Protein AF-A0A8J2H1D1-F1 (afdb_monomer)

Structure (mmCIF, N/CA/C/O backbone):
data_AF-A0A8J2H1D1-F1
#
_entry.id   AF-A0A8J2H1D1-F1
#
loop_
_atom_site.group_PDB
_atom_site.id
_atom_site.type_symbol
_atom_site.label_atom_id
_atom_site.label_alt_id
_atom_site.label_comp_id
_atom_site.label_asym_id
_atom_site.label_entity_id
_atom_site.label_seq_id
_atom_site.pdbx_PDB_ins_code
_atom_site.Cartn_x
_atom_site.Cartn_y
_atom_site.Cartn_z
_atom_site.occupancy
_atom_site.B_iso_or_equiv
_atom_site.auth_seq_id
_atom_site.auth_comp_id
_atom_site.auth_asym_id
_atom_site.auth_atom_id
_atom_site.pdbx_PDB_model_num
ATOM 1 N N . MET A 1 1 ? 5.789 19.147 -32.949 1.00 57.41 1 MET A N 1
ATOM 2 C CA . MET A 1 1 ? 6.316 18.009 -33.745 1.00 57.41 1 MET A CA 1
ATOM 3 C C . MET A 1 1 ? 7.754 17.736 -33.323 1.00 57.41 1 MET A C 1
ATOM 5 O O . MET A 1 1 ? 8.365 18.636 -32.764 1.00 57.41 1 MET A O 1
ATOM 9 N N . MET A 1 2 ? 8.293 16.539 -33.570 1.00 77.25 2 MET A N 1
ATOM 10 C CA . MET A 1 2 ? 9.703 16.204 -33.310 1.00 77.25 2 MET A CA 1
ATOM 11 C C . MET A 1 2 ? 10.383 15.835 -34.629 1.00 77.25 2 MET A C 1
ATOM 13 O O . MET A 1 2 ? 9.842 15.011 -35.365 1.00 77.25 2 MET A O 1
ATOM 17 N N . SER A 1 3 ? 11.555 16.402 -34.923 1.00 82.62 3 SER A N 1
ATOM 18 C CA . SER A 1 3 ? 12.348 15.991 -36.086 1.00 82.62 3 SER A CA 1
ATOM 19 C C . SER A 1 3 ? 13.159 14.724 -35.776 1.00 82.62 3 SER A C 1
ATOM 21 O O . SER A 1 3 ? 13.696 14.539 -34.676 1.00 82.62 3 SER A O 1
ATOM 23 N N . VAL A 1 4 ? 13.201 13.806 -36.747 1.00 89.44 4 VAL A N 1
ATOM 24 C CA . VAL A 1 4 ? 13.842 12.490 -36.615 1.00 89.44 4 VAL A CA 1
ATOM 25 C C . VAL A 1 4 ? 14.531 12.124 -37.928 1.00 89.44 4 VAL A C 1
ATOM 27 O O . VAL A 1 4 ? 13.884 11.707 -38.888 1.00 89.44 4 VAL A O 1
ATOM 30 N N . SER A 1 5 ? 15.853 12.250 -37.956 1.00 90.81 5 SER A N 1
ATOM 31 C CA . SER A 1 5 ? 16.686 11.810 -39.077 1.00 90.81 5 SER A CA 1
ATOM 32 C C . SER A 1 5 ? 16.963 10.303 -38.987 1.00 90.81 5 SER A C 1
ATOM 34 O O . SER A 1 5 ? 16.660 9.650 -37.989 1.00 90.81 5 SER A O 1
ATOM 36 N N . THR A 1 6 ? 17.584 9.723 -40.014 1.00 89.94 6 THR A N 1
ATOM 37 C CA . THR A 1 6 ? 18.029 8.314 -40.003 1.00 89.94 6 THR A CA 1
ATOM 38 C C . THR A 1 6 ? 19.267 8.072 -39.126 1.00 89.94 6 THR A C 1
ATOM 40 O O . THR A 1 6 ? 19.623 6.915 -38.880 1.00 89.94 6 THR A O 1
ATOM 43 N N . THR A 1 7 ? 19.913 9.145 -38.655 1.00 92.25 7 THR A N 1
ATOM 44 C CA . THR A 1 7 ? 21.161 9.149 -37.870 1.00 92.25 7 THR A CA 1
ATOM 45 C C . THR A 1 7 ? 21.057 9.855 -36.510 1.00 92.25 7 THR A C 1
ATOM 47 O O . THR A 1 7 ? 21.762 9.467 -35.587 1.00 92.25 7 THR A O 1
ATOM 50 N N . ALA A 1 8 ? 20.160 10.836 -36.346 1.00 92.31 8 ALA A N 1
ATOM 51 C CA . ALA A 1 8 ? 19.986 11.609 -35.111 1.00 92.31 8 ALA A CA 1
ATOM 52 C C . ALA A 1 8 ? 18.503 11.860 -34.776 1.00 92.31 8 ALA A C 1
ATOM 54 O O . ALA A 1 8 ? 17.650 11.899 -35.664 1.00 92.31 8 ALA A O 1
ATOM 55 N N . CYS A 1 9 ? 18.182 12.055 -33.492 1.00 93.56 9 CYS A N 1
ATOM 56 C CA . CYS A 1 9 ? 16.811 12.276 -33.019 1.00 93.56 9 CYS A CA 1
ATOM 57 C C . CYS A 1 9 ? 16.763 13.267 -31.845 1.00 93.56 9 CYS A C 1
ATOM 59 O O . CYS A 1 9 ? 17.555 13.165 -30.915 1.00 93.56 9 CYS A O 1
ATOM 61 N N . GLN A 1 10 ? 15.784 14.176 -31.829 1.00 95.19 10 GLN A N 1
ATOM 62 C CA . GLN A 1 10 ? 15.608 15.153 -30.743 1.00 95.19 10 GLN A CA 1
ATOM 63 C C . GLN A 1 10 ? 14.874 14.604 -29.497 1.00 95.19 10 GLN A C 1
ATOM 65 O O . GLN A 1 10 ? 14.424 15.377 -28.658 1.00 95.19 10 GLN A O 1
ATOM 70 N N . CYS A 1 11 ? 14.695 13.284 -29.353 1.00 94.75 11 CYS A N 1
ATOM 71 C CA . CYS A 1 11 ? 14.012 12.733 -28.178 1.00 94.75 11 CYS A CA 1
ATOM 72 C C . CYS A 1 11 ? 14.919 12.682 -26.939 1.00 94.75 11 CYS A C 1
ATOM 74 O O . CYS A 1 11 ? 16.113 12.402 -27.046 1.00 94.75 11 CYS A O 1
ATOM 76 N N . ALA A 1 12 ? 14.322 12.838 -25.752 1.00 94.38 12 ALA A N 1
ATOM 77 C CA . ALA A 1 12 ? 15.038 12.821 -24.474 1.00 94.38 12 ALA A CA 1
ATOM 78 C C . ALA A 1 12 ? 15.943 11.584 -24.294 1.00 94.38 12 ALA A C 1
ATOM 80 O O . ALA A 1 12 ? 17.071 11.714 -23.840 1.00 94.38 12 ALA A O 1
ATOM 81 N N . PHE A 1 13 ? 15.508 10.393 -24.729 1.00 94.00 13 PHE A N 1
ATOM 82 C CA . PHE A 1 13 ? 16.333 9.174 -24.686 1.00 94.00 13 PHE A CA 1
ATOM 83 C C . PHE A 1 13 ? 17.641 9.312 -25.486 1.00 94.00 13 PHE A C 1
ATOM 85 O O . PHE A 1 13 ? 18.708 8.952 -24.993 1.00 94.00 13 PHE A O 1
ATOM 92 N N . TYR A 1 14 ? 17.567 9.853 -26.708 1.00 92.81 14 TYR A N 1
ATOM 93 C CA . TYR A 1 14 ? 18.746 10.082 -27.545 1.00 92.81 14 TYR A CA 1
ATOM 94 C C . TYR A 1 14 ? 19.621 11.191 -26.948 1.00 92.81 14 TYR A C 1
ATOM 96 O O . TYR A 1 14 ? 20.831 11.034 -26.881 1.00 92.81 14 TYR A O 1
ATOM 104 N N . GLN A 1 15 ? 19.028 12.268 -26.429 1.00 92.31 15 GLN A N 1
ATOM 105 C CA . GLN A 1 15 ? 19.771 13.354 -25.777 1.00 92.31 15 GLN A CA 1
ATOM 106 C C . GLN A 1 15 ? 20.482 12.913 -24.482 1.00 92.31 15 GLN A C 1
ATOM 108 O O . GLN A 1 15 ? 21.597 13.350 -24.222 1.00 92.31 15 GLN A O 1
ATOM 113 N N . SER A 1 16 ? 19.869 12.044 -23.668 1.00 93.75 16 SER A N 1
ATOM 114 C CA . SER A 1 16 ? 20.439 11.593 -22.387 1.00 93.75 16 SER A CA 1
ATOM 115 C C . SER A 1 16 ? 21.477 10.473 -22.514 1.00 93.75 16 SER A C 1
ATOM 117 O O . SER A 1 16 ? 22.348 10.364 -21.652 1.00 93.75 16 SER A O 1
ATOM 119 N N . LEU A 1 17 ? 21.378 9.612 -23.535 1.00 90.19 17 LEU A N 1
ATOM 120 C CA . LEU A 1 17 ? 22.233 8.420 -23.673 1.00 90.19 17 LEU A CA 1
ATOM 121 C C . LEU A 1 17 ? 23.105 8.418 -24.937 1.00 90.19 17 LEU A C 1
ATOM 123 O O . LEU A 1 17 ? 24.044 7.624 -25.022 1.00 90.19 17 LEU A O 1
ATOM 127 N N . SER A 1 18 ? 22.795 9.265 -25.921 1.00 91.19 18 SER A N 1
ATOM 128 C CA . SER A 1 18 ? 23.364 9.246 -27.279 1.00 91.19 18 SER A CA 1
ATOM 129 C C . SER A 1 18 ? 23.234 7.884 -27.978 1.00 91.19 18 SER A C 1
ATOM 131 O O . SER A 1 18 ? 24.064 7.524 -28.805 1.00 91.19 18 SER A O 1
ATOM 133 N N . LEU A 1 19 ? 22.198 7.107 -27.635 1.00 91.25 19 LEU A N 1
ATOM 134 C CA . LEU A 1 19 ? 21.935 5.775 -28.187 1.00 91.25 19 LEU A CA 1
ATOM 135 C C . LEU A 1 19 ? 20.770 5.790 -29.195 1.00 91.25 19 LEU A C 1
ATOM 137 O O . LEU A 1 19 ? 19.799 6.530 -28.992 1.00 91.25 19 LEU A O 1
ATOM 141 N N . PRO A 1 20 ? 20.801 4.929 -30.234 1.00 92.56 20 PRO A N 1
ATOM 142 C CA . PRO A 1 20 ? 19.692 4.737 -31.165 1.00 92.56 20 PRO A CA 1
ATOM 143 C C . PRO A 1 20 ? 18.364 4.466 -30.448 1.00 92.56 20 PRO A C 1
ATOM 145 O O . PRO A 1 20 ? 18.215 3.503 -29.697 1.00 92.56 20 PRO A O 1
ATOM 148 N N . CYS A 1 21 ? 17.386 5.341 -30.671 1.00 93.25 21 CYS A N 1
ATOM 149 C CA . CYS A 1 21 ? 16.087 5.294 -30.009 1.00 93.25 21 CYS A CA 1
ATOM 150 C C . CYS A 1 21 ? 15.015 4.633 -30.895 1.00 93.25 21 CYS A C 1
ATOM 152 O O . CYS A 1 21 ? 15.193 4.477 -32.105 1.00 93.25 21 CYS A O 1
ATOM 154 N N . ARG A 1 22 ? 13.841 4.320 -30.321 1.00 95.00 22 ARG A N 1
ATOM 155 C CA . ARG A 1 22 ? 12.690 3.759 -31.063 1.00 95.00 22 ARG A CA 1
ATOM 156 C C . ARG A 1 22 ? 12.323 4.578 -32.310 1.00 95.00 22 ARG A C 1
ATOM 158 O O . ARG A 1 22 ? 12.005 3.992 -33.341 1.00 95.00 22 ARG A O 1
ATOM 165 N N . HIS A 1 23 ? 12.393 5.909 -32.235 1.00 95.19 23 HIS A N 1
ATOM 166 C CA . HIS A 1 23 ? 12.106 6.792 -33.372 1.00 95.19 23 HIS A CA 1
ATOM 167 C C . HIS A 1 23 ? 13.153 6.657 -34.486 1.00 95.19 23 HIS A C 1
ATOM 169 O O . HIS A 1 23 ? 12.790 6.639 -35.659 1.00 95.19 23 HIS A O 1
ATOM 175 N N . LEU A 1 24 ? 14.432 6.498 -34.125 1.00 94.19 24 LEU A N 1
ATOM 176 C CA . LEU A 1 24 ? 15.512 6.279 -35.084 1.00 94.19 24 LEU A CA 1
ATOM 177 C C . LEU A 1 24 ? 15.310 4.955 -35.830 1.00 94.19 24 LEU A C 1
ATOM 179 O O . LEU A 1 24 ? 15.338 4.932 -37.056 1.00 94.19 24 LEU A O 1
ATOM 183 N N . PHE A 1 25 ? 15.022 3.867 -35.108 1.00 94.12 25 PHE A N 1
ATOM 184 C CA . PHE A 1 25 ? 14.729 2.569 -35.724 1.00 94.12 25 PHE A CA 1
ATOM 185 C C . PHE A 1 25 ? 13.475 2.606 -36.611 1.00 94.12 25 PHE A C 1
ATOM 187 O O . PHE A 1 25 ? 13.481 2.007 -37.684 1.00 94.12 25 PHE A O 1
ATOM 194 N N . ALA A 1 26 ? 12.425 3.334 -36.214 1.00 94.38 26 ALA A N 1
ATOM 195 C CA . ALA A 1 26 ? 11.230 3.524 -37.038 1.00 94.38 26 ALA A CA 1
ATOM 196 C C . ALA A 1 26 ? 11.540 4.294 -38.337 1.00 94.38 26 ALA A C 1
ATOM 198 O O . ALA A 1 26 ? 11.173 3.837 -39.416 1.00 94.38 26 ALA A O 1
ATOM 199 N N . SER A 1 27 ? 12.284 5.403 -38.248 1.00 94.00 27 SER A N 1
ATOM 200 C CA . SER A 1 27 ? 12.748 6.168 -39.414 1.00 94.00 27 SER A CA 1
ATOM 201 C C . SER A 1 27 ? 13.582 5.287 -40.355 1.00 94.00 27 SER A C 1
ATOM 203 O O . SER A 1 27 ? 13.246 5.128 -41.527 1.00 94.00 27 SER A O 1
ATOM 205 N N . ARG A 1 28 ? 14.603 4.597 -39.829 1.00 94.75 28 ARG A N 1
ATOM 206 C CA . ARG A 1 28 ? 15.461 3.688 -40.611 1.00 94.75 28 ARG A CA 1
ATOM 207 C C . ARG A 1 28 ? 14.681 2.544 -41.266 1.00 94.75 28 ARG A C 1
ATOM 209 O O . ARG A 1 28 ? 14.954 2.237 -42.422 1.00 94.75 28 ARG A O 1
ATOM 216 N N . LYS A 1 29 ? 13.680 1.968 -40.584 1.00 95.31 29 LYS A N 1
ATOM 217 C CA . LYS A 1 29 ? 12.788 0.943 -41.154 1.00 95.31 29 LYS A CA 1
ATOM 218 C C . LYS A 1 29 ? 11.981 1.482 -42.340 1.00 95.31 29 LYS A C 1
ATOM 220 O O . LYS A 1 29 ? 11.887 0.795 -43.353 1.00 95.31 29 LYS A O 1
ATOM 225 N N . ASN A 1 30 ? 11.447 2.702 -42.244 1.00 95.44 30 ASN A N 1
ATOM 226 C CA . ASN A 1 30 ? 10.694 3.331 -43.335 1.00 95.44 30 ASN A CA 1
ATOM 227 C C . ASN A 1 30 ? 11.582 3.573 -44.569 1.00 95.44 30 ASN A C 1
ATOM 229 O O . ASN A 1 30 ? 11.173 3.270 -45.686 1.00 95.44 30 ASN A O 1
ATOM 233 N N . PHE A 1 31 ? 12.826 4.018 -44.364 1.00 94.06 31 PHE A N 1
ATOM 234 C CA . PHE A 1 31 ? 13.828 4.183 -45.428 1.00 94.06 31 PHE A CA 1
ATOM 235 C C . PHE A 1 31 ? 14.531 2.873 -45.851 1.00 94.06 31 PHE A C 1
ATOM 237 O O . PHE A 1 31 ? 15.502 2.922 -46.601 1.00 94.06 31 PHE A O 1
ATOM 244 N N . ARG A 1 32 ? 14.067 1.701 -45.382 1.00 95.50 32 ARG A N 1
ATOM 245 C CA . ARG A 1 32 ? 14.646 0.364 -45.655 1.00 95.50 32 ARG A CA 1
ATOM 246 C C . ARG A 1 32 ? 16.153 0.239 -45.353 1.00 95.50 32 ARG A C 1
ATOM 248 O O . ARG A 1 32 ? 16.839 -0.598 -45.932 1.00 95.50 32 ARG A O 1
ATOM 255 N N . LEU A 1 33 ? 16.672 1.047 -44.428 1.00 93.88 33 LEU A N 1
ATOM 256 C CA . LEU A 1 33 ? 18.076 1.022 -44.018 1.00 93.88 33 LEU A CA 1
ATOM 257 C C . LEU A 1 33 ? 18.329 -0.059 -42.960 1.00 93.88 33 LEU A C 1
ATOM 259 O O . LEU A 1 33 ? 17.474 -0.327 -42.113 1.00 93.88 33 LEU A O 1
ATOM 263 N N . ASN A 1 34 ? 19.553 -0.599 -42.939 1.00 92.62 34 ASN A N 1
ATOM 264 C CA . ASN A 1 34 ? 20.016 -1.511 -41.888 1.00 92.62 34 ASN A CA 1
ATOM 265 C C . ASN A 1 34 ? 19.730 -0.932 -40.493 1.00 92.62 34 ASN A C 1
ATOM 267 O O . ASN A 1 34 ? 20.121 0.200 -40.189 1.00 92.62 34 ASN A O 1
ATOM 271 N N . LEU A 1 35 ? 19.049 -1.704 -39.640 1.00 89.44 35 LEU A N 1
ATOM 272 C CA . LEU A 1 35 ? 18.659 -1.257 -38.296 1.00 89.44 35 LEU A CA 1
ATOM 273 C C . LEU A 1 35 ? 19.881 -0.959 -37.417 1.00 89.44 35 LEU A C 1
ATOM 275 O O . LEU A 1 35 ? 19.852 -0.011 -36.637 1.00 89.44 35 LEU A O 1
ATOM 279 N N . PHE A 1 36 ? 20.958 -1.728 -37.587 1.00 87.00 36 PHE A N 1
ATOM 280 C CA . PHE A 1 36 ? 22.236 -1.532 -36.909 1.00 87.00 36 PHE A CA 1
ATOM 281 C C . PHE A 1 36 ? 23.254 -0.827 -37.821 1.00 87.00 36 PHE A C 1
ATOM 283 O O . PHE A 1 36 ? 23.409 -1.187 -38.986 1.00 87.00 36 PHE A O 1
ATOM 290 N N . LEU A 1 37 ? 23.978 0.144 -37.262 1.00 87.50 37 LEU A N 1
ATOM 291 C CA . LEU A 1 37 ? 25.227 0.701 -37.790 1.00 87.50 37 LEU A CA 1
ATOM 292 C C . LEU A 1 37 ? 26.171 0.918 -36.605 1.00 87.50 37 LEU A C 1
ATOM 294 O O . LEU A 1 37 ? 25.756 1.508 -35.606 1.00 87.50 37 LEU A O 1
ATOM 298 N N . LYS A 1 38 ? 27.438 0.495 -36.723 1.00 87.06 38 LYS A N 1
ATOM 299 C CA . LYS A 1 38 ? 28.450 0.676 -35.662 1.00 87.06 38 LYS A CA 1
ATOM 300 C C . LYS A 1 38 ? 28.666 2.162 -35.338 1.00 87.06 38 LYS A C 1
ATOM 302 O O . LYS A 1 38 ? 28.780 2.519 -34.173 1.00 87.06 38 LYS A O 1
ATOM 307 N N . GLU A 1 39 ? 28.634 3.014 -36.361 1.00 87.19 39 GLU A N 1
ATOM 308 C CA . GLU A 1 39 ? 28.806 4.475 -36.290 1.00 87.19 39 GLU A CA 1
ATOM 309 C C . GLU A 1 39 ? 27.738 5.197 -35.453 1.00 87.19 39 GLU A C 1
ATOM 311 O O . GLU A 1 39 ? 28.011 6.249 -34.882 1.00 87.19 39 GLU A O 1
ATOM 316 N N . LEU A 1 40 ? 26.531 4.630 -35.335 1.00 87.38 40 LEU A N 1
ATOM 317 C CA . LEU A 1 40 ? 25.453 5.199 -34.515 1.00 87.38 40 LEU A CA 1
ATOM 318 C C . LEU A 1 40 ? 25.598 4.869 -33.020 1.00 87.38 40 LEU A C 1
ATOM 320 O O . LEU A 1 40 ? 24.746 5.259 -32.223 1.00 87.38 40 LEU A O 1
ATOM 324 N N . CYS A 1 41 ? 26.640 4.130 -32.631 1.00 89.44 41 CYS A N 1
ATOM 325 C CA . CYS A 1 41 ? 26.940 3.789 -31.247 1.00 89.44 41 CYS A CA 1
ATOM 326 C C . CYS A 1 41 ? 28.185 4.571 -30.782 1.00 89.44 41 CYS A C 1
ATOM 328 O O . CYS A 1 41 ? 29.294 4.257 -31.220 1.00 89.44 41 CYS A O 1
ATOM 330 N N . PRO A 1 42 ? 28.044 5.582 -29.901 1.00 89.94 42 PRO A N 1
ATOM 331 C CA . PRO A 1 42 ? 29.178 6.362 -29.411 1.00 89.94 42 PRO A CA 1
ATOM 332 C C . PRO A 1 42 ? 30.253 5.486 -28.768 1.00 89.94 42 PRO A C 1
ATOM 334 O O . PRO A 1 42 ? 29.934 4.572 -28.008 1.00 89.94 42 PRO A O 1
ATOM 337 N N . THR A 1 43 ? 31.528 5.834 -28.970 1.00 90.88 43 THR A N 1
ATOM 338 C CA . THR A 1 43 ? 32.694 5.063 -28.497 1.00 90.88 43 THR A CA 1
ATOM 339 C C . THR A 1 43 ? 32.620 4.687 -27.014 1.00 90.88 43 THR A C 1
ATOM 341 O O . THR A 1 43 ? 33.030 3.597 -26.640 1.00 90.88 43 THR A O 1
ATOM 344 N N . ARG A 1 44 ? 32.021 5.541 -26.170 1.00 91.56 44 ARG A N 1
ATOM 345 C CA . ARG A 1 44 ? 31.759 5.287 -24.739 1.00 91.56 44 ARG A CA 1
ATOM 346 C C . ARG A 1 44 ? 31.035 3.959 -24.455 1.00 91.56 44 ARG A C 1
ATOM 348 O O . ARG A 1 44 ? 31.220 3.387 -23.387 1.00 91.56 44 ARG A O 1
ATOM 355 N N . TRP A 1 45 ? 30.197 3.496 -25.379 1.00 89.69 45 TRP A N 1
ATOM 356 C CA . TRP A 1 45 ? 29.387 2.287 -25.234 1.00 89.69 45 TRP A CA 1
ATOM 357 C C . TRP A 1 45 ? 30.039 1.036 -25.854 1.00 89.69 45 TRP A C 1
ATOM 359 O O . TRP A 1 45 ? 29.449 -0.043 -25.803 1.00 89.69 45 TRP A O 1
ATOM 369 N N . THR A 1 46 ? 31.248 1.132 -26.425 1.00 90.19 46 THR A N 1
ATOM 370 C CA . THR A 1 46 ? 31.950 -0.034 -26.987 1.00 90.19 46 THR A CA 1
ATOM 371 C C . THR A 1 46 ? 32.610 -0.885 -25.898 1.00 90.19 46 THR A C 1
ATOM 373 O O . THR A 1 46 ? 33.075 -0.387 -24.871 1.00 90.19 46 THR A O 1
ATOM 376 N N . ASN A 1 47 ? 32.701 -2.197 -26.142 1.00 90.44 47 ASN A N 1
ATOM 377 C CA . ASN A 1 47 ? 33.379 -3.143 -25.246 1.00 90.44 47 ASN A CA 1
ATOM 378 C C . ASN A 1 47 ? 34.857 -2.749 -25.018 1.00 90.44 47 ASN A C 1
ATOM 380 O O . ASN A 1 47 ? 35.355 -2.808 -23.896 1.00 90.44 47 ASN A O 1
ATOM 384 N N . GLU A 1 48 ? 35.514 -2.266 -26.076 1.00 92.00 48 GLU A N 1
ATOM 385 C CA . GLU A 1 48 ? 36.877 -1.719 -26.080 1.00 92.00 48 GLU A CA 1
ATOM 386 C C . GLU A 1 48 ? 37.035 -0.555 -25.083 1.00 92.00 48 GLU A C 1
ATOM 388 O O . GLU A 1 48 ? 37.954 -0.558 -24.261 1.00 92.00 48 GLU A O 1
ATOM 393 N N . TYR A 1 49 ? 36.109 0.414 -25.096 1.00 93.19 49 TYR A N 1
ATOM 394 C CA . TYR A 1 49 ? 36.131 1.545 -24.168 1.00 93.19 49 TYR A CA 1
ATOM 395 C C . TYR A 1 49 ? 35.934 1.095 -22.717 1.00 93.19 49 TYR A C 1
ATOM 397 O O . TYR A 1 49 ? 36.668 1.551 -21.837 1.00 93.19 49 TYR A O 1
ATOM 405 N N . TYR A 1 50 ? 34.997 0.177 -22.456 1.00 90.94 50 TYR A N 1
ATOM 406 C CA . TYR A 1 50 ? 34.786 -0.361 -21.109 1.00 90.94 50 TYR A CA 1
ATOM 407 C C . TYR A 1 50 ? 36.020 -1.098 -20.577 1.00 90.94 50 TYR A C 1
ATOM 409 O O . TYR A 1 50 ? 36.441 -0.818 -19.456 1.00 90.94 50 TYR A O 1
ATOM 417 N N . LYS A 1 51 ? 36.644 -1.971 -21.379 1.00 90.00 51 LYS A N 1
ATOM 418 C CA . LYS A 1 51 ? 37.885 -2.670 -20.997 1.00 90.00 51 LYS A CA 1
ATOM 419 C C . LYS A 1 51 ? 39.028 -1.700 -20.690 1.00 90.00 51 LYS A C 1
ATOM 421 O O . LYS A 1 51 ? 39.705 -1.861 -19.684 1.00 90.00 51 LYS A O 1
ATOM 426 N N . LYS A 1 52 ? 39.213 -0.659 -21.510 1.00 92.88 52 LYS A N 1
ATOM 427 C CA . LYS A 1 52 ? 40.295 0.324 -21.327 1.00 92.88 52 LYS A CA 1
ATOM 428 C C . LYS A 1 52 ? 40.117 1.201 -20.079 1.00 92.88 52 LYS A C 1
ATOM 430 O O . LYS A 1 52 ? 41.085 1.466 -19.367 1.00 92.88 52 LYS A O 1
ATOM 435 N N . ASN A 1 53 ? 38.898 1.682 -19.823 1.00 91.25 53 ASN A N 1
ATOM 436 C CA . ASN A 1 53 ? 38.644 2.714 -18.808 1.00 91.25 53 ASN A CA 1
ATOM 437 C C . ASN A 1 53 ? 38.215 2.167 -17.436 1.00 91.25 53 ASN A C 1
ATOM 439 O O . ASN A 1 53 ? 38.275 2.899 -16.448 1.00 91.25 53 ASN A O 1
ATOM 443 N N . PHE A 1 54 ? 37.749 0.919 -17.344 1.00 88.75 54 PHE A N 1
ATOM 444 C CA . PHE A 1 54 ? 37.200 0.380 -16.100 1.00 88.75 54 PHE A CA 1
ATOM 445 C C . PHE A 1 54 ? 38.243 -0.430 -15.320 1.00 88.75 54 PHE A C 1
ATOM 447 O O . PHE A 1 54 ? 38.711 -1.467 -15.783 1.00 88.75 54 PHE A O 1
ATOM 454 N N . LYS A 1 55 ? 38.569 0.017 -14.098 1.00 83.38 55 LYS A N 1
ATOM 455 C CA . LYS A 1 55 ? 39.671 -0.522 -13.274 1.00 83.38 55 LYS A CA 1
ATOM 456 C C . LYS A 1 55 ? 39.645 -2.041 -13.047 1.00 83.38 55 LYS A C 1
ATOM 458 O O . LYS A 1 55 ? 40.702 -2.626 -12.872 1.00 83.38 55 LYS A O 1
ATOM 463 N N . ALA A 1 56 ? 38.480 -2.691 -13.078 1.00 84.31 56 ALA A N 1
ATOM 464 C CA . ALA A 1 56 ? 38.388 -4.148 -12.914 1.00 84.31 56 ALA A CA 1
ATOM 465 C C . ALA A 1 56 ? 38.961 -4.954 -14.101 1.00 84.31 56 ALA A C 1
ATOM 467 O O . ALA A 1 56 ? 39.198 -6.147 -13.957 1.00 84.31 56 ALA A O 1
ATOM 468 N N . PHE A 1 57 ? 39.193 -4.314 -15.254 1.00 79.75 57 PHE A N 1
ATOM 469 C CA . PHE A 1 57 ? 39.876 -4.902 -16.417 1.00 79.75 57 PHE A CA 1
ATOM 470 C C . PHE A 1 57 ? 41.313 -4.387 -16.586 1.00 79.75 57 PHE A C 1
ATOM 472 O O . PHE A 1 57 ? 41.981 -4.738 -17.553 1.00 79.75 57 PHE A O 1
ATOM 479 N N . GLN A 1 58 ? 41.798 -3.568 -15.649 1.00 76.12 58 GLN A N 1
ATOM 480 C CA . GLN A 1 58 ? 43.197 -3.154 -15.568 1.00 76.12 58 GLN A CA 1
ATOM 481 C C . GLN A 1 58 ? 43.941 -4.171 -14.694 1.00 76.12 58 GLN A C 1
ATOM 483 O O . GLN A 1 58 ? 44.294 -3.894 -13.547 1.00 76.12 58 GLN A O 1
ATOM 488 N N . SER A 1 59 ? 44.117 -5.381 -15.232 1.00 66.31 59 SER A N 1
ATOM 489 C CA . SER A 1 59 ? 44.985 -6.403 -14.648 1.00 66.31 59 SER A CA 1
ATOM 490 C C . SER A 1 59 ? 46.399 -5.844 -14.466 1.00 66.31 59 SER A C 1
ATOM 492 O O . SER A 1 59 ? 46.918 -5.102 -15.301 1.00 66.31 59 SER A O 1
ATOM 494 N N . THR A 1 60 ? 47.029 -6.165 -13.336 1.00 62.06 60 THR A N 1
ATOM 495 C CA . THR A 1 60 ? 48.331 -5.612 -12.928 1.00 62.06 60 THR A CA 1
ATOM 496 C C . THR A 1 60 ? 49.497 -6.307 -13.638 1.00 62.06 60 THR A C 1
ATOM 498 O O . THR A 1 60 ? 50.396 -6.864 -13.008 1.00 62.06 60 THR A O 1
ATOM 501 N N . GLU A 1 61 ? 49.480 -6.286 -14.968 1.00 63.22 61 GLU A N 1
ATOM 502 C CA . GLU A 1 61 ? 50.430 -6.971 -15.851 1.00 63.22 61 GLU A CA 1
ATOM 503 C C . GLU A 1 61 ? 51.755 -6.201 -16.013 1.00 63.22 61 GLU A C 1
ATOM 505 O O . GLU A 1 61 ? 52.184 -5.892 -17.120 1.00 63.22 61 GLU A O 1
ATOM 510 N N . SER A 1 62 ? 52.410 -5.870 -14.890 1.00 52.06 62 SER A N 1
ATOM 511 C CA . SER A 1 62 ? 53.880 -5.720 -14.779 1.00 52.06 62 SER A CA 1
ATOM 512 C C . SER A 1 62 ? 54.333 -5.176 -13.414 1.00 52.06 62 SER A C 1
ATOM 514 O O . SER A 1 62 ? 54.435 -3.971 -13.228 1.00 52.06 62 SER A O 1
ATOM 516 N N . LYS A 1 63 ? 54.716 -6.070 -12.487 1.00 49.34 63 LYS A N 1
ATOM 517 C CA . LYS A 1 63 ? 55.850 -5.896 -11.540 1.00 49.34 63 LYS A CA 1
ATOM 518 C C . LYS A 1 63 ? 56.318 -7.263 -11.010 1.00 49.34 63 LYS A C 1
ATOM 520 O O . LYS A 1 63 ? 56.178 -7.570 -9.832 1.00 49.34 63 LYS A O 1
ATOM 525 N N . LYS A 1 64 ? 56.867 -8.109 -11.890 1.00 45.34 64 LYS A N 1
ATOM 526 C CA . LYS A 1 64 ? 57.526 -9.367 -11.492 1.00 45.34 64 LYS A CA 1
ATOM 527 C C . LYS A 1 64 ? 59.042 -9.162 -11.454 1.00 45.34 64 LYS A C 1
ATOM 529 O O . LYS A 1 64 ? 59.726 -9.459 -12.427 1.00 45.34 64 LYS A O 1
ATOM 534 N N . SER A 1 65 ? 59.556 -8.635 -10.342 1.00 40.81 65 SER A N 1
ATOM 535 C CA . SER A 1 65 ? 60.997 -8.423 -10.155 1.00 40.81 65 SER A CA 1
ATOM 536 C C . SER A 1 65 ? 61.436 -8.496 -8.683 1.00 40.81 65 SER A C 1
ATOM 538 O O . SER A 1 65 ? 61.495 -7.472 -8.011 1.00 40.81 65 SER A O 1
ATOM 540 N N . VAL A 1 66 ? 61.842 -9.707 -8.277 1.00 43.69 66 VAL A N 1
ATOM 541 C CA . VAL A 1 66 ? 62.967 -9.994 -7.356 1.00 43.69 66 VAL A CA 1
ATOM 542 C C . VAL A 1 66 ? 62.816 -9.676 -5.846 1.00 43.69 66 VAL A C 1
ATOM 544 O O . VAL A 1 66 ? 62.651 -8.529 -5.451 1.00 43.69 66 VAL A O 1
ATOM 547 N N . LYS A 1 67 ? 63.076 -10.728 -5.045 1.00 36.19 67 LYS A N 1
ATOM 548 C CA . LYS A 1 67 ? 63.327 -10.833 -3.585 1.00 36.19 67 LYS A CA 1
ATOM 549 C C . LYS A 1 67 ? 62.135 -10.635 -2.621 1.00 36.19 67 LYS A C 1
ATOM 551 O O . LYS A 1 67 ? 61.368 -9.701 -2.808 1.00 36.19 67 LYS A O 1
ATOM 556 N N . GLU A 1 68 ? 61.836 -11.478 -1.615 1.00 37.34 68 GLU A N 1
ATOM 557 C CA . GLU A 1 68 ? 62.512 -12.612 -0.908 1.00 37.34 68 GLU A CA 1
ATOM 558 C C . GLU A 1 68 ? 63.235 -12.256 0.409 1.00 37.34 68 GLU A C 1
ATOM 560 O O . GLU A 1 68 ? 64.409 -11.895 0.409 1.00 37.34 68 GLU A O 1
ATOM 565 N N . SER A 1 69 ? 62.476 -12.379 1.507 1.00 41.62 69 SER A N 1
ATOM 566 C CA . SER A 1 69 ? 62.825 -12.600 2.931 1.00 41.62 69 SER A CA 1
ATOM 567 C C . SER A 1 69 ? 61.488 -12.460 3.695 1.00 41.62 69 SER A C 1
ATOM 569 O O . SER A 1 69 ? 60.745 -11.520 3.422 1.00 41.62 69 SER A O 1
ATOM 571 N N . GLU A 1 70 ? 60.993 -13.430 4.464 1.00 37.66 70 GLU A N 1
ATOM 572 C CA . GLU A 1 70 ? 61.408 -13.762 5.842 1.00 37.66 70 GLU A CA 1
ATOM 573 C C . GLU A 1 70 ? 61.236 -12.592 6.847 1.00 37.66 70 GLU A C 1
ATOM 575 O O . GLU A 1 70 ? 61.522 -11.448 6.514 1.00 37.66 70 GLU A O 1
ATOM 580 N N . ASN A 1 71 ? 60.764 -12.796 8.087 1.00 35.88 71 ASN A N 1
ATOM 581 C CA . ASN A 1 71 ? 60.505 -14.061 8.793 1.00 35.88 71 ASN A CA 1
ATOM 582 C C . ASN A 1 71 ? 59.291 -13.981 9.755 1.00 35.88 71 ASN A C 1
ATOM 584 O O . ASN A 1 71 ? 58.792 -12.896 10.051 1.00 35.88 71 ASN A O 1
ATOM 588 N N . ILE A 1 72 ? 58.820 -15.133 10.243 1.00 42.88 72 ILE A N 1
ATOM 589 C CA . ILE A 1 72 ? 57.822 -15.248 11.323 1.00 42.88 72 ILE A CA 1
ATOM 590 C C . ILE A 1 72 ? 58.564 -15.377 12.655 1.00 42.88 72 ILE A C 1
ATOM 592 O O . ILE A 1 72 ? 59.478 -16.192 12.754 1.00 42.88 72 ILE A O 1
ATOM 596 N N . PHE A 1 73 ? 58.114 -14.686 13.708 1.00 29.81 73 PHE A N 1
ATOM 597 C CA . PHE A 1 73 ? 58.416 -15.136 15.068 1.00 29.81 73 PHE A CA 1
ATOM 598 C C . PHE A 1 73 ? 57.290 -14.845 16.069 1.00 29.81 73 PHE A C 1
ATOM 600 O O . PHE A 1 73 ? 56.810 -13.720 16.190 1.00 29.81 73 PHE A O 1
ATOM 607 N N . PHE A 1 74 ? 56.884 -15.901 16.773 1.00 34.53 74 PHE A N 1
ATOM 608 C CA . PHE A 1 74 ? 56.119 -15.875 18.020 1.00 34.53 74 PHE A CA 1
ATOM 609 C C . PHE A 1 74 ? 57.116 -15.835 19.183 1.00 34.53 74 PHE A C 1
ATOM 611 O O . PHE A 1 74 ? 58.111 -16.548 19.116 1.00 34.53 74 PHE A O 1
ATOM 618 N N . ILE A 1 75 ? 56.796 -15.140 20.275 1.00 33.09 75 ILE A N 1
ATOM 619 C CA . ILE A 1 75 ? 56.968 -15.651 21.649 1.00 33.09 75 ILE A CA 1
ATOM 620 C C . ILE A 1 75 ? 56.135 -14.782 22.604 1.00 33.09 75 ILE A C 1
ATOM 622 O O . ILE A 1 75 ? 55.679 -13.703 22.215 1.00 33.09 75 ILE A O 1
ATOM 626 N N . SER A 1 76 ? 55.842 -15.302 23.792 1.00 32.69 76 SER A N 1
ATOM 627 C CA . SER A 1 76 ? 54.779 -14.829 24.676 1.00 32.69 76 SER A CA 1
ATOM 628 C C . SER A 1 76 ? 55.242 -14.563 26.117 1.00 32.69 76 SER A C 1
ATOM 630 O O . SER A 1 76 ? 56.339 -14.954 26.503 1.00 32.69 76 SER A O 1
ATOM 632 N N . ASP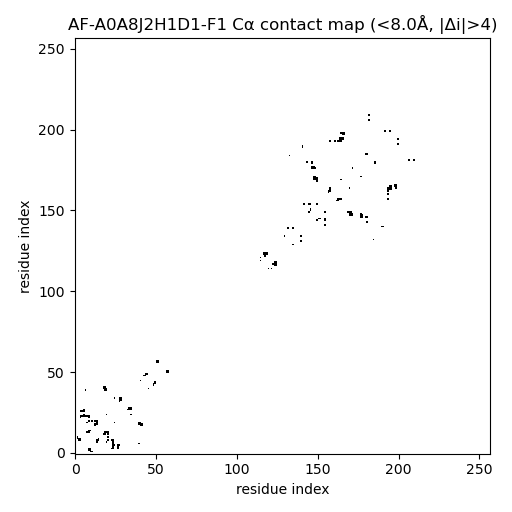 A 1 77 ? 54.323 -13.943 26.867 1.00 34.44 77 ASP A N 1
ATOM 633 C CA . ASP A 1 77 ? 54.097 -14.050 28.319 1.00 34.44 77 ASP A CA 1
ATOM 634 C C . ASP A 1 77 ? 55.040 -13.380 29.344 1.00 34.44 77 ASP A C 1
ATOM 636 O O . ASP A 1 77 ? 56.253 -13.311 29.184 1.00 34.44 77 ASP A O 1
ATOM 640 N N . GLU A 1 78 ? 54.387 -12.963 30.447 1.00 37.59 78 GLU A N 1
ATOM 641 C CA . GLU A 1 78 ? 54.913 -12.673 31.799 1.00 37.59 78 GLU A CA 1
ATOM 642 C C . GLU A 1 78 ? 55.898 -11.483 31.977 1.00 37.59 78 GLU A C 1
ATOM 644 O O . GLU A 1 78 ? 56.672 -11.140 31.093 1.00 37.59 78 GLU A O 1
ATOM 649 N N . ASN A 1 79 ? 55.928 -10.741 33.097 1.00 34.44 79 ASN A N 1
ATOM 650 C CA . ASN A 1 79 ? 55.126 -10.694 34.345 1.00 34.44 79 ASN A CA 1
ATOM 651 C C . ASN A 1 79 ? 55.187 -9.217 34.893 1.00 34.44 79 ASN A C 1
ATOM 653 O O . ASN A 1 79 ? 55.661 -8.358 34.153 1.00 34.44 79 ASN A O 1
ATOM 657 N N . SER A 1 80 ? 54.778 -8.739 36.084 1.00 35.81 80 SER A N 1
ATOM 658 C CA . SER A 1 80 ? 54.198 -9.250 37.353 1.00 35.81 80 SER A CA 1
ATOM 659 C C . SER A 1 80 ? 53.767 -8.060 38.253 1.00 35.81 80 SER A C 1
ATOM 661 O O . SER A 1 80 ? 54.319 -6.976 38.073 1.00 35.81 80 SER A O 1
ATOM 663 N N . ASN A 1 81 ? 52.952 -8.310 39.301 1.00 36.19 81 ASN A N 1
ATOM 664 C CA . ASN A 1 81 ? 52.831 -7.513 40.557 1.00 36.19 81 ASN A CA 1
ATOM 665 C C . ASN A 1 81 ? 52.175 -6.095 40.442 1.00 36.19 81 ASN A C 1
ATOM 667 O O . ASN A 1 81 ? 52.185 -5.497 39.374 1.00 36.19 81 ASN A O 1
ATOM 671 N N . GLU A 1 82 ? 51.534 -5.461 41.446 1.00 37.38 82 GLU A N 1
ATOM 672 C CA . GLU A 1 82 ? 51.235 -5.723 42.884 1.00 37.38 82 GLU A CA 1
ATOM 673 C C . GLU A 1 82 ? 50.180 -4.683 43.405 1.00 37.38 82 GLU A C 1
ATOM 675 O O . GLU A 1 82 ? 49.898 -3.747 42.657 1.00 37.38 82 GLU A O 1
ATOM 680 N N . THR A 1 83 ? 49.530 -4.687 44.593 1.00 36.84 83 THR A N 1
ATOM 681 C CA . THR A 1 83 ? 49.383 -5.578 45.789 1.00 36.84 83 THR A CA 1
ATOM 682 C C . THR A 1 83 ? 47.946 -5.373 46.397 1.00 36.84 83 THR A C 1
ATOM 684 O O . THR A 1 83 ? 47.160 -4.611 45.844 1.00 36.84 83 THR A O 1
ATOM 687 N N . GLU A 1 84 ? 47.603 -6.062 47.505 1.00 35.03 84 GLU A N 1
ATOM 688 C CA . GLU A 1 84 ? 46.743 -5.710 48.689 1.00 35.03 84 GLU A CA 1
ATOM 689 C C . GLU A 1 84 ? 45.723 -4.527 48.674 1.00 35.03 84 GLU A C 1
ATOM 691 O O . GLU A 1 84 ? 45.994 -3.456 48.146 1.00 35.03 84 GLU A O 1
ATOM 696 N N . VAL A 1 85 ? 44.537 -4.555 49.322 1.00 34.19 85 VAL A N 1
ATOM 697 C CA . VAL A 1 85 ? 43.861 -5.418 50.350 1.00 34.19 85 VAL A CA 1
ATOM 698 C C . VAL A 1 85 ? 42.302 -5.355 50.117 1.00 34.19 85 VAL A C 1
ATOM 700 O O . VAL A 1 85 ? 41.901 -4.795 49.102 1.00 34.19 85 VAL A O 1
ATOM 703 N N . ASN A 1 86 ? 41.309 -5.855 50.895 1.00 37.34 86 ASN A N 1
ATOM 704 C CA . ASN A 1 86 ? 41.180 -6.286 52.308 1.00 37.34 86 ASN A CA 1
ATOM 705 C C . ASN A 1 86 ? 39.964 -7.243 52.574 1.00 37.34 86 ASN A C 1
ATOM 707 O O . ASN A 1 86 ? 39.291 -7.695 51.653 1.00 37.34 86 ASN A O 1
ATOM 711 N N . SER A 1 87 ? 39.695 -7.496 53.864 1.00 35.09 87 SER A N 1
ATOM 712 C CA . SER A 1 87 ? 38.485 -7.996 54.565 1.00 35.09 87 SER A CA 1
ATOM 713 C C . SER A 1 87 ? 37.081 -7.736 53.957 1.00 35.09 87 SER A C 1
ATOM 715 O O . SER A 1 87 ? 36.847 -6.710 53.329 1.00 35.09 87 SER A O 1
ATOM 717 N N . SER A 1 88 ? 36.039 -8.554 54.217 1.00 33.53 88 SER A N 1
ATOM 718 C CA . SER A 1 88 ? 35.967 -9.891 54.860 1.00 33.53 88 SER A CA 1
ATOM 719 C C . SER A 1 88 ? 34.578 -10.555 54.715 1.00 33.53 88 SER A C 1
ATOM 721 O O . SER A 1 88 ? 33.564 -9.906 54.953 1.00 33.53 88 SER A O 1
ATOM 723 N N . SER A 1 89 ? 34.569 -11.870 54.467 1.00 40.88 89 SER A N 1
ATOM 724 C CA . SER A 1 89 ? 33.570 -12.882 54.882 1.00 40.88 89 SER A CA 1
ATOM 725 C C . SER A 1 89 ? 32.056 -12.595 54.777 1.00 40.88 89 SER A C 1
ATOM 727 O O . SER A 1 89 ? 31.439 -12.197 55.763 1.00 40.88 89 SER A O 1
ATOM 729 N N . ILE A 1 90 ? 31.419 -13.024 53.673 1.00 37.31 90 ILE A N 1
ATOM 730 C CA . ILE A 1 90 ? 30.044 -13.576 53.691 1.00 37.31 90 ILE A CA 1
ATOM 731 C C . ILE A 1 90 ? 29.972 -14.833 52.798 1.00 37.31 90 ILE A C 1
ATOM 733 O O . ILE A 1 90 ? 30.066 -14.730 51.583 1.00 37.31 90 ILE A O 1
ATOM 737 N N . ASN A 1 91 ? 29.775 -15.984 53.450 1.00 39.41 91 ASN A N 1
ATOM 738 C CA . ASN A 1 91 ? 29.193 -17.266 53.010 1.00 39.41 91 ASN A CA 1
ATOM 739 C C . ASN A 1 91 ? 29.303 -17.723 51.537 1.00 39.41 91 ASN A C 1
ATOM 741 O O . ASN A 1 91 ? 28.611 -17.210 50.657 1.00 39.41 91 ASN A O 1
ATOM 745 N N . ASP A 1 92 ? 29.972 -18.861 51.329 1.00 45.31 92 ASP A N 1
ATOM 746 C CA . ASP A 1 92 ? 29.774 -19.717 50.154 1.00 45.31 92 ASP A CA 1
ATOM 747 C C . ASP A 1 92 ? 28.347 -20.299 50.102 1.00 45.31 92 ASP A C 1
ATOM 749 O O . ASP A 1 92 ? 27.979 -21.140 50.924 1.00 45.31 92 ASP A O 1
ATOM 753 N N . ILE A 1 93 ? 27.561 -19.929 49.085 1.00 47.66 93 ILE A N 1
ATOM 754 C CA . ILE A 1 93 ? 26.467 -20.764 48.561 1.00 47.66 93 ILE A CA 1
ATOM 755 C C . ILE A 1 93 ? 26.561 -20.769 47.032 1.00 47.66 93 ILE A C 1
ATOM 757 O O . ILE A 1 93 ? 26.468 -19.732 46.378 1.00 47.66 93 ILE A O 1
ATOM 761 N N . LEU A 1 94 ? 26.757 -21.958 46.463 1.00 55.16 94 LEU A N 1
ATOM 762 C CA . LEU A 1 94 ? 27.066 -22.164 45.050 1.00 55.16 94 LEU A CA 1
ATOM 763 C C . LEU A 1 94 ? 25.783 -22.304 44.210 1.00 55.16 94 LEU A C 1
ATOM 765 O O . LEU A 1 94 ? 25.111 -23.331 44.283 1.00 55.16 94 LEU A O 1
ATOM 769 N N . VAL A 1 95 ? 25.454 -21.284 43.404 1.00 53.22 95 VAL A N 1
ATOM 770 C CA . VAL A 1 95 ? 24.344 -21.307 42.425 1.00 53.22 95 VAL A CA 1
ATOM 771 C C . VAL A 1 95 ? 24.734 -20.578 41.126 1.00 53.22 95 VAL A C 1
ATOM 773 O O . VAL A 1 95 ? 24.964 -19.374 41.129 1.00 53.22 95 VAL A O 1
ATOM 776 N N . ASP A 1 96 ? 24.788 -21.328 40.021 1.00 56.25 96 ASP A N 1
ATOM 777 C CA . ASP A 1 96 ? 24.804 -20.930 38.598 1.00 56.25 96 ASP A CA 1
ATOM 778 C C . ASP A 1 96 ? 25.378 -19.547 38.182 1.00 56.25 96 ASP A C 1
ATOM 780 O O . ASP A 1 96 ? 24.626 -18.576 38.026 1.00 56.25 96 ASP A O 1
ATOM 784 N N . PRO A 1 97 ? 26.664 -19.460 37.775 1.00 55.16 97 PRO A N 1
ATOM 785 C CA . PRO A 1 97 ? 27.282 -18.235 37.244 1.00 55.16 97 PRO A CA 1
ATOM 786 C C . PRO A 1 97 ? 26.867 -17.889 35.791 1.00 55.16 97 PRO A C 1
ATOM 788 O O . PRO A 1 97 ? 27.637 -17.298 35.037 1.00 55.16 97 PRO A O 1
ATOM 791 N N . VAL A 1 98 ? 25.656 -18.265 35.362 1.00 59.16 98 VAL A N 1
ATOM 792 C CA . VAL A 1 98 ? 25.168 -18.121 33.970 1.00 59.16 98 VAL A CA 1
ATOM 793 C C . VAL A 1 98 ? 24.046 -17.075 33.845 1.00 59.16 98 VAL A C 1
ATOM 795 O O . VAL A 1 98 ? 23.750 -16.601 32.748 1.00 59.16 98 VAL A O 1
ATOM 798 N N . GLN A 1 99 ? 23.443 -16.640 34.957 1.00 58.97 99 GLN A N 1
ATOM 799 C CA . GLN A 1 99 ? 22.209 -15.833 34.948 1.00 58.97 99 GLN A CA 1
ATOM 800 C C . GLN A 1 99 ? 22.368 -14.362 34.501 1.00 58.97 99 GLN A C 1
ATOM 802 O O . GLN A 1 99 ? 21.386 -13.623 34.505 1.00 58.97 99 GLN A O 1
ATOM 807 N N . HIS A 1 100 ? 23.566 -13.913 34.100 1.00 63.72 100 HIS A N 1
ATOM 808 C CA . HIS A 1 100 ? 23.828 -12.494 33.812 1.00 63.72 100 HIS A CA 1
ATOM 809 C C . HIS A 1 100 ? 24.562 -12.198 32.488 1.00 63.72 100 HIS A C 1
ATOM 811 O O . HIS A 1 100 ? 25.215 -11.160 32.345 1.00 63.72 100 HIS A O 1
ATOM 817 N N . ILE A 1 101 ? 24.419 -13.074 31.483 1.00 67.94 101 ILE A N 1
ATOM 818 C CA . ILE A 1 101 ? 24.891 -12.809 30.111 1.00 67.94 101 ILE A CA 1
ATOM 819 C C . ILE A 1 101 ? 24.026 -11.710 29.470 1.00 67.94 101 ILE A C 1
ATOM 821 O O . ILE A 1 101 ? 23.009 -11.974 28.826 1.00 67.94 101 ILE A O 1
ATOM 825 N N . GLN A 1 102 ? 24.445 -10.452 29.617 1.00 73.69 102 GLN A N 1
ATOM 826 C CA . GLN A 1 102 ? 23.861 -9.344 28.864 1.00 73.69 102 GLN A CA 1
ATOM 827 C C . GLN A 1 102 ? 24.293 -9.436 27.395 1.00 73.69 102 GLN A C 1
ATOM 829 O O . GLN A 1 102 ? 25.460 -9.236 27.058 1.00 73.69 102 GLN A O 1
ATOM 834 N N . LEU A 1 103 ? 23.339 -9.736 26.510 1.00 76.56 103 LEU A N 1
ATOM 835 C CA . LEU A 1 103 ? 23.566 -9.737 25.064 1.00 76.56 103 LEU A CA 1
ATOM 836 C C . LEU A 1 103 ? 24.072 -8.355 24.599 1.00 76.56 103 LEU A C 1
ATOM 838 O O . LEU A 1 103 ? 23.491 -7.340 24.999 1.00 76.56 103 LEU A O 1
ATOM 842 N N . PRO A 1 104 ? 25.100 -8.283 23.728 1.00 74.75 104 PRO A N 1
ATOM 843 C CA . PRO A 1 104 ? 25.599 -7.014 23.211 1.00 74.75 104 PRO A CA 1
ATOM 844 C C . PRO A 1 104 ? 24.480 -6.168 22.597 1.00 74.75 104 PRO A C 1
ATOM 846 O O . PRO A 1 104 ? 23.706 -6.649 21.764 1.00 74.75 104 PRO A O 1
ATOM 849 N N . THR A 1 105 ? 24.407 -4.891 22.983 1.00 77.69 105 THR A N 1
ATOM 850 C CA . THR A 1 105 ? 23.422 -3.964 22.406 1.00 77.69 105 THR A CA 1
ATOM 851 C C . THR A 1 105 ? 23.575 -3.906 20.885 1.00 77.69 105 THR A C 1
ATOM 853 O O . THR A 1 105 ? 24.691 -3.889 20.363 1.00 77.69 105 THR A O 1
ATOM 856 N N . VAL A 1 106 ? 22.442 -3.920 20.169 1.00 75.62 106 VAL A N 1
ATOM 857 C CA . VAL A 1 106 ? 22.391 -4.166 18.716 1.00 75.62 106 VAL A CA 1
ATOM 858 C C . VAL A 1 106 ? 23.370 -3.261 17.967 1.00 75.62 106 VAL A C 1
ATOM 860 O O . VAL A 1 106 ? 23.160 -2.050 17.842 1.00 75.62 106 VAL A O 1
ATOM 863 N N . VAL A 1 107 ? 24.444 -3.869 17.453 1.00 75.94 107 VAL A N 1
ATOM 864 C CA . VAL A 1 107 ? 25.543 -3.153 16.805 1.00 75.94 107 VAL A CA 1
ATOM 865 C C . VAL A 1 107 ? 25.015 -2.469 15.548 1.00 75.94 107 VAL A C 1
ATOM 867 O O . VAL A 1 107 ? 24.716 -3.110 14.543 1.00 75.94 107 VAL A O 1
ATOM 870 N N . LYS A 1 108 ? 24.902 -1.138 15.597 1.00 71.62 108 LYS A N 1
ATOM 871 C CA . LYS A 1 108 ? 24.496 -0.321 14.447 1.00 71.62 108 LYS A CA 1
ATOM 872 C C . LYS A 1 108 ? 25.479 -0.569 13.300 1.00 71.62 108 LYS A C 1
ATOM 874 O O . LYS A 1 108 ? 26.661 -0.266 13.451 1.00 71.62 108 LYS A O 1
ATOM 879 N N . ASN A 1 109 ? 24.990 -1.088 12.171 1.00 70.31 109 ASN A N 1
ATOM 880 C CA . ASN A 1 109 ? 25.793 -1.460 10.998 1.00 70.31 109 ASN A CA 1
ATOM 881 C C . ASN A 1 109 ? 26.770 -0.340 10.582 1.00 70.31 109 ASN A C 1
ATOM 883 O O . ASN A 1 109 ? 26.383 0.613 9.902 1.00 70.31 109 ASN A O 1
ATOM 887 N N . LYS A 1 110 ? 28.047 -0.461 10.970 1.00 65.56 110 LYS A N 1
ATOM 888 C CA . LYS A 1 110 ? 29.102 0.500 10.621 1.00 65.56 110 LYS A CA 1
ATOM 889 C C . LYS A 1 110 ? 29.529 0.295 9.167 1.00 65.56 110 LYS A C 1
ATOM 891 O O . LYS A 1 110 ? 30.342 -0.565 8.855 1.00 65.56 110 LYS A O 1
ATOM 896 N N . GLY A 1 111 ? 28.968 1.103 8.274 1.00 67.44 111 GLY A N 1
ATOM 897 C CA . GLY A 1 111 ? 29.298 1.121 6.852 1.00 67.44 111 GLY A CA 1
ATOM 898 C C . GLY A 1 111 ? 28.405 2.097 6.090 1.00 67.44 111 GLY A C 1
ATOM 899 O O . GLY A 1 111 ? 27.374 2.537 6.596 1.00 67.44 111 GLY A O 1
ATOM 900 N N . ARG A 1 112 ? 28.778 2.455 4.856 1.00 62.94 112 ARG A N 1
ATOM 901 C CA . ARG A 1 112 ? 27.942 3.329 4.014 1.00 62.94 112 ARG A CA 1
ATOM 902 C C . ARG A 1 112 ? 26.656 2.576 3.624 1.00 62.94 112 ARG A C 1
ATOM 904 O O . ARG A 1 112 ? 26.777 1.564 2.933 1.00 62.94 112 ARG A O 1
ATOM 911 N N . PRO A 1 113 ? 25.442 3.058 3.965 1.00 63.59 113 PRO A N 1
ATOM 912 C CA . PRO A 1 113 ? 24.187 2.336 3.723 1.00 63.59 113 PRO A CA 1
ATOM 913 C C . PRO A 1 113 ? 23.758 2.393 2.244 1.00 63.59 113 PRO A C 1
ATOM 915 O O . PRO A 1 113 ? 22.771 3.025 1.868 1.00 63.59 113 PRO A O 1
ATOM 918 N N . LYS A 1 114 ? 24.517 1.730 1.364 1.00 56.78 114 LYS A N 1
ATOM 919 C CA . LYS A 1 114 ? 24.192 1.591 -0.060 1.00 56.78 114 LYS A CA 1
ATOM 920 C C . LYS A 1 114 ? 23.057 0.578 -0.253 1.00 56.78 114 LYS A C 1
ATOM 922 O O . LYS A 1 114 ? 23.297 -0.613 -0.399 1.00 56.78 114 LYS A O 1
ATOM 927 N N . GLY A 1 115 ? 21.822 1.071 -0.331 1.00 61.28 115 GLY A N 1
ATOM 928 C CA . GLY A 1 115 ? 20.740 0.359 -1.022 1.00 61.28 115 GLY A CA 1
ATOM 929 C C . GLY A 1 115 ? 19.866 -0.595 -0.197 1.00 61.28 115 GLY A C 1
ATOM 930 O O . GLY A 1 115 ? 19.061 -1.321 -0.782 1.00 61.28 115 GLY A O 1
ATOM 931 N N . SER A 1 116 ? 19.948 -0.599 1.139 1.00 68.12 116 SER A N 1
ATOM 932 C CA . SER A 1 116 ? 18.956 -1.307 1.969 1.00 68.12 116 SER A CA 1
ATOM 933 C C . SER A 1 116 ? 17.616 -0.559 1.963 1.00 68.12 116 SER A C 1
ATOM 935 O O . SER A 1 116 ? 16.613 -1.106 1.508 1.00 68.12 116 SER A O 1
ATOM 937 N N . SER A 1 117 ? 17.626 0.716 2.359 1.00 69.12 117 SER A N 1
ATOM 938 C CA . SER A 1 117 ? 16.478 1.636 2.357 1.00 69.12 117 SER A CA 1
ATOM 939 C C . SER A 1 117 ? 16.295 2.417 1.050 1.00 69.12 117 SER A C 1
ATOM 941 O O . SER A 1 117 ? 15.227 2.983 0.827 1.00 69.12 117 SER A O 1
ATOM 943 N N . LEU A 1 118 ? 17.307 2.448 0.175 1.00 78.81 118 LEU A N 1
ATOM 944 C CA . LEU A 1 118 ? 17.284 3.164 -1.106 1.00 78.81 118 LEU A CA 1
ATOM 945 C C . LEU A 1 118 ? 17.225 2.197 -2.296 1.00 78.81 118 LEU A C 1
ATOM 947 O O . LEU A 1 118 ? 17.838 1.134 -2.291 1.00 78.81 118 LEU A O 1
ATOM 951 N N . THR A 1 119 ? 16.502 2.584 -3.338 1.00 78.19 119 THR A N 1
ATOM 952 C CA . THR A 1 119 ? 16.568 1.986 -4.679 1.00 78.19 119 THR A CA 1
ATOM 953 C C . THR A 1 119 ? 17.943 2.219 -5.320 1.00 78.19 119 THR A C 1
ATOM 955 O O . THR A 1 119 ? 18.710 3.076 -4.878 1.00 78.19 119 THR A O 1
ATOM 958 N N . ALA A 1 120 ? 18.246 1.514 -6.416 1.00 78.12 120 ALA A N 1
ATOM 959 C CA . ALA A 1 120 ? 19.486 1.711 -7.178 1.00 78.12 120 ALA A CA 1
ATOM 960 C C . ALA A 1 120 ? 19.669 3.151 -7.718 1.00 78.12 120 ALA A C 1
ATOM 962 O O . ALA A 1 120 ? 20.793 3.567 -7.979 1.00 78.12 120 ALA A O 1
ATOM 963 N N . ILE A 1 121 ? 18.578 3.920 -7.835 1.00 83.19 121 ILE A N 1
ATOM 964 C CA . ILE A 1 121 ? 18.549 5.323 -8.293 1.00 83.19 121 ILE A CA 1
ATOM 965 C C . ILE A 1 121 ? 18.505 6.299 -7.089 1.00 83.19 121 ILE A C 1
ATOM 967 O O . ILE A 1 121 ? 18.125 7.458 -7.215 1.00 83.19 121 ILE A O 1
ATOM 971 N N . GLY A 1 122 ? 18.826 5.839 -5.875 1.00 81.31 122 GLY A N 1
ATOM 972 C CA . GLY A 1 122 ? 18.942 6.685 -4.679 1.00 81.31 122 GLY A CA 1
ATOM 973 C C . GLY A 1 122 ? 17.626 7.185 -4.065 1.00 81.31 122 GLY A C 1
ATOM 974 O O . GLY A 1 122 ? 17.658 7.770 -2.988 1.00 81.31 122 GLY A O 1
ATOM 975 N N . ARG A 1 123 ? 16.462 6.929 -4.679 1.00 79.56 123 ARG A N 1
ATOM 976 C CA . ARG A 1 123 ? 15.146 7.190 -4.060 1.00 79.56 123 ARG A CA 1
ATOM 977 C C . ARG A 1 123 ? 14.873 6.182 -2.947 1.00 79.56 123 ARG A C 1
ATOM 979 O O . ARG A 1 123 ? 15.193 5.008 -3.132 1.00 79.56 123 ARG A O 1
ATOM 986 N N . PHE A 1 124 ? 14.232 6.590 -1.852 1.00 79.50 124 PHE A N 1
ATOM 987 C CA . PHE A 1 124 ? 13.765 5.657 -0.819 1.00 79.50 124 PHE A CA 1
ATOM 988 C C . PHE A 1 124 ? 12.878 4.558 -1.422 1.00 79.50 124 PHE A C 1
ATOM 990 O O . PHE A 1 124 ? 12.020 4.832 -2.263 1.00 79.50 124 PHE A O 1
ATOM 997 N N . LYS A 1 125 ? 13.089 3.307 -1.001 1.00 78.75 125 LYS A N 1
ATOM 998 C CA . LYS A 1 125 ? 12.168 2.208 -1.306 1.00 78.75 125 LYS A CA 1
ATOM 999 C C . LYS A 1 125 ? 10.846 2.491 -0.597 1.00 78.75 125 LYS A C 1
ATOM 1001 O O . LYS A 1 125 ? 10.845 2.841 0.584 1.00 78.75 125 LYS A O 1
ATOM 1006 N N . ALA A 1 126 ? 9.729 2.308 -1.297 1.00 77.19 126 ALA A N 1
ATOM 1007 C CA . ALA A 1 126 ? 8.428 2.283 -0.643 1.00 77.19 126 ALA A CA 1
ATOM 1008 C C . ALA A 1 126 ? 8.418 1.172 0.419 1.00 77.19 126 ALA A C 1
ATOM 1010 O O . ALA A 1 126 ? 8.940 0.080 0.181 1.00 77.19 126 ALA A O 1
ATOM 1011 N N . LYS A 1 127 ? 7.827 1.443 1.588 1.00 76.75 127 LYS A N 1
ATOM 1012 C CA . LYS A 1 127 ? 7.562 0.395 2.579 1.00 76.75 127 LYS A CA 1
ATOM 1013 C C . LYS A 1 127 ? 6.577 -0.591 1.948 1.00 76.75 127 LYS A C 1
ATOM 1015 O O . LYS A 1 127 ? 5.505 -0.175 1.515 1.00 76.75 127 LYS A O 1
ATOM 1020 N N . THR A 1 128 ? 6.933 -1.871 1.892 1.00 75.75 128 THR A N 1
ATOM 1021 C CA . THR A 1 128 ? 6.004 -2.933 1.491 1.00 75.75 128 THR A CA 1
ATOM 1022 C C . THR A 1 128 ? 4.814 -2.930 2.444 1.00 75.75 128 THR A C 1
ATOM 1024 O O . THR A 1 128 ? 4.994 -3.009 3.661 1.00 75.75 128 THR A O 1
ATOM 1027 N N . LEU A 1 129 ? 3.605 -2.792 1.901 1.00 77.56 129 LEU A N 1
ATOM 1028 C CA . LEU A 1 129 ? 2.381 -2.827 2.693 1.00 77.56 129 LEU A CA 1
ATOM 1029 C C . LEU A 1 129 ? 2.161 -4.262 3.181 1.00 77.56 129 LEU A C 1
ATOM 1031 O O . LEU A 1 129 ? 1.919 -5.151 2.371 1.00 77.56 129 LEU A O 1
ATOM 1035 N N . LEU A 1 130 ? 2.268 -4.477 4.494 1.00 78.56 130 LEU A N 1
ATOM 1036 C CA . LEU A 1 130 ? 1.981 -5.770 5.117 1.00 78.56 130 LEU A CA 1
ATOM 1037 C C . LEU A 1 130 ? 0.499 -6.120 4.962 1.00 78.56 130 LEU A C 1
ATOM 1039 O O . LEU A 1 130 ? -0.368 -5.246 5.114 1.00 78.56 130 LEU A O 1
ATOM 1043 N N . ALA A 1 131 ? 0.215 -7.401 4.719 1.00 83.38 131 ALA A N 1
ATOM 1044 C CA . ALA A 1 131 ? -1.153 -7.894 4.668 1.00 83.38 131 ALA A CA 1
ATOM 1045 C C . ALA A 1 131 ? -1.843 -7.678 6.025 1.00 83.38 131 ALA A C 1
ATOM 1047 O O . ALA A 1 131 ? -1.196 -7.675 7.075 1.00 83.38 131 ALA A O 1
ATOM 1048 N N . TYR A 1 132 ? -3.171 -7.506 6.034 1.00 84.00 132 TYR A N 1
ATOM 1049 C CA . TYR A 1 132 ? -3.904 -7.223 7.276 1.00 84.00 132 TYR A CA 1
ATOM 1050 C C . TYR A 1 132 ? -3.633 -8.272 8.368 1.00 84.00 132 TYR A C 1
ATOM 1052 O O . TYR A 1 132 ? -3.447 -7.913 9.526 1.00 84.00 132 TYR A O 1
ATOM 1060 N N . ILE A 1 133 ? -3.524 -9.548 7.988 1.00 83.56 133 ILE A N 1
ATOM 1061 C CA . ILE A 1 133 ? -3.249 -10.681 8.884 1.00 83.56 133 ILE A CA 1
ATOM 1062 C C . ILE A 1 133 ? -1.876 -10.554 9.575 1.00 83.56 133 ILE A C 1
ATOM 1064 O O . ILE A 1 133 ? -1.758 -10.884 10.755 1.00 83.56 133 ILE A O 1
ATOM 1068 N N . GLU A 1 134 ? -0.866 -10.006 8.899 1.00 86.12 134 GLU A N 1
ATOM 1069 C CA . GLU A 1 134 ? 0.520 -9.878 9.388 1.00 86.12 134 GLU A CA 1
ATOM 1070 C C . GLU A 1 134 ? 0.735 -8.649 10.290 1.00 86.12 134 GLU A C 1
ATOM 1072 O O . GLU A 1 134 ? 1.708 -8.576 11.043 1.00 86.12 134 GLU A O 1
ATOM 1077 N N . LYS A 1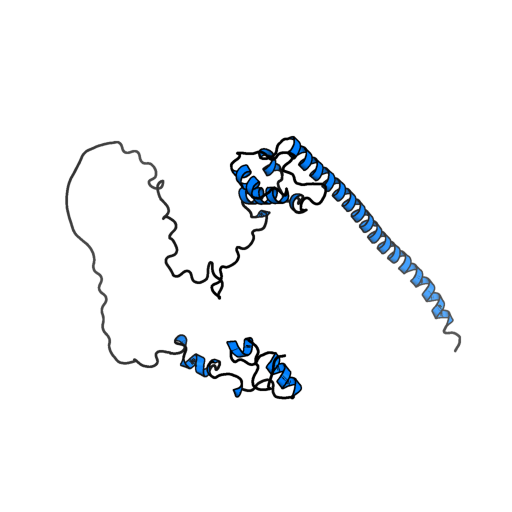 135 ? -0.171 -7.664 10.235 1.00 87.06 135 LYS A N 1
ATOM 1078 C CA . LYS A 1 135 ? -0.090 -6.439 11.043 1.00 87.06 135 LYS A CA 1
ATOM 1079 C C . LYS A 1 135 ? -0.139 -6.734 12.551 1.00 87.06 135 LYS A C 1
ATOM 1081 O O . LYS A 1 135 ? -0.855 -7.631 13.014 1.00 87.06 135 LYS A O 1
ATOM 1086 N N . LYS A 1 136 ? 0.558 -5.910 13.345 1.00 89.06 136 LYS A N 1
ATOM 1087 C CA . LYS A 1 136 ? 0.467 -5.938 14.816 1.00 89.06 136 LYS A CA 1
ATOM 1088 C C . LYS A 1 136 ? -0.951 -5.570 15.269 1.00 89.06 136 LYS A C 1
ATOM 1090 O O . LYS A 1 136 ? -1.675 -4.885 14.550 1.00 89.06 136 LYS A O 1
ATOM 1095 N N . LYS A 1 137 ? -1.336 -5.973 16.488 1.00 87.56 137 LYS A N 1
ATOM 1096 C CA . LYS A 1 137 ? -2.667 -5.696 17.076 1.00 87.56 137 LYS A CA 1
ATOM 1097 C C . LYS A 1 137 ? -3.053 -4.209 16.978 1.00 87.56 137 LYS A C 1
ATOM 1099 O O . LYS A 1 137 ? -4.149 -3.899 16.535 1.00 87.56 137 LYS A O 1
ATOM 1104 N N . ILE A 1 138 ? -2.114 -3.320 17.308 1.00 86.19 138 ILE A N 1
ATOM 1105 C CA . ILE A 1 138 ? -2.232 -1.852 17.223 1.00 86.19 138 ILE A CA 1
ATOM 1106 C C . ILE A 1 138 ? -2.545 -1.393 15.787 1.00 86.19 138 ILE A C 1
ATOM 1108 O O . ILE A 1 138 ? -3.510 -0.667 15.559 1.00 86.19 138 ILE A O 1
ATOM 1112 N N . ASP A 1 139 ? -1.774 -1.862 14.803 1.00 87.44 139 ASP A N 1
ATOM 1113 C CA . ASP A 1 139 ? -1.925 -1.474 13.395 1.00 87.44 139 ASP A CA 1
ATOM 1114 C C . ASP A 1 139 ? -3.206 -2.047 12.760 1.00 87.44 139 ASP A C 1
ATOM 1116 O O . ASP A 1 139 ? -3.813 -1.406 11.899 1.00 87.44 139 ASP A O 1
ATOM 1120 N N . LYS A 1 140 ? -3.648 -3.237 13.195 1.00 89.00 140 LYS A N 1
ATOM 1121 C CA . LYS A 1 140 ? -4.964 -3.807 12.854 1.00 89.00 140 LYS A CA 1
ATOM 1122 C C . LYS A 1 140 ? -6.090 -2.916 13.372 1.00 89.00 140 LYS A C 1
ATOM 1124 O O . LYS A 1 140 ? -6.983 -2.577 12.604 1.00 89.00 140 LYS A O 1
ATOM 1129 N N . LEU A 1 141 ? -6.002 -2.478 14.628 1.00 87.62 141 LEU A N 1
ATOM 1130 C CA . LEU A 1 141 ? -7.004 -1.628 15.278 1.00 87.62 141 LEU A CA 1
ATOM 1131 C C . LEU A 1 141 ? -7.099 -0.247 14.604 1.00 87.62 141 LEU A C 1
ATOM 1133 O O . LEU A 1 141 ? -8.187 0.135 14.178 1.00 87.62 141 LEU A O 1
ATOM 1137 N N . LYS A 1 142 ? -5.962 0.424 14.346 1.00 87.31 142 LYS A N 1
ATOM 1138 C CA . LYS A 1 142 ? -5.924 1.657 13.529 1.00 87.31 142 LYS A CA 1
ATOM 1139 C C . LYS A 1 142 ? -6.473 1.442 12.105 1.00 87.31 142 LYS A C 1
ATOM 1141 O O . LYS A 1 142 ? -7.133 2.327 11.566 1.00 87.31 142 LYS A O 1
ATOM 1146 N N . THR A 1 143 ? -6.243 0.273 11.491 1.00 87.44 143 THR A N 1
ATOM 1147 C CA . THR A 1 143 ? -6.821 -0.058 10.170 1.00 87.44 143 THR A CA 1
ATOM 1148 C C . THR A 1 143 ? -8.350 -0.201 10.247 1.00 87.44 143 THR A C 1
ATOM 1150 O O . THR A 1 143 ? -9.042 0.356 9.401 1.00 87.44 143 THR A O 1
ATOM 1153 N N . MET A 1 144 ? -8.882 -0.873 11.274 1.00 85.69 144 MET A N 1
ATOM 1154 C CA . MET A 1 144 ? -10.329 -1.030 11.475 1.00 85.69 144 MET A CA 1
ATOM 1155 C C . MET A 1 144 ? -11.036 0.288 11.813 1.00 85.69 144 MET A C 1
ATOM 1157 O O . MET A 1 144 ? -12.084 0.573 11.243 1.00 85.69 144 MET A O 1
ATOM 1161 N N . MET A 1 145 ? -10.453 1.129 12.673 1.00 85.56 145 MET A N 1
ATOM 1162 C CA . MET A 1 145 ? -10.990 2.466 12.968 1.00 85.56 145 MET A CA 1
ATOM 1163 C C . MET A 1 145 ? -11.077 3.337 11.704 1.00 85.56 145 MET A C 1
ATOM 1165 O O . MET A 1 145 ? -12.063 4.041 11.504 1.00 85.56 145 MET A O 1
ATOM 1169 N N . LYS A 1 146 ? -10.101 3.221 10.794 1.00 85.38 146 LYS A N 1
ATOM 1170 C CA . LYS A 1 146 ? -10.148 3.891 9.487 1.00 85.38 146 LYS A CA 1
ATOM 1171 C C . LYS A 1 146 ? -11.236 3.332 8.555 1.00 85.38 146 LYS A C 1
ATOM 1173 O O . LYS A 1 146 ? -11.784 4.086 7.756 1.00 85.38 146 LYS A O 1
ATOM 1178 N N . TRP A 1 147 ? -11.574 2.043 8.644 1.00 83.06 147 TRP A N 1
ATOM 1179 C CA . TRP A 1 147 ? -12.707 1.457 7.909 1.00 83.06 147 TRP A CA 1
ATOM 1180 C C . TRP A 1 147 ? -14.076 1.892 8.457 1.00 83.06 147 TRP A C 1
ATOM 1182 O O . TRP A 1 147 ? -15.030 1.953 7.688 1.00 83.06 147 TRP A O 1
ATOM 1192 N N . LEU A 1 148 ? -14.161 2.266 9.739 1.00 79.19 148 LEU A N 1
ATOM 1193 C CA . LEU A 1 148 ? -15.333 2.924 10.343 1.00 79.19 148 LEU A CA 1
ATOM 1194 C C . LEU A 1 148 ? -15.466 4.414 9.962 1.00 79.19 148 LEU A C 1
ATOM 1196 O O . LEU A 1 148 ? -16.293 5.116 10.536 1.00 79.19 148 LEU A O 1
ATOM 1200 N N . LEU A 1 149 ? -14.663 4.896 9.001 1.00 71.38 149 LEU A N 1
ATOM 1201 C CA . LEU A 1 149 ? -14.679 6.267 8.470 1.00 71.38 149 LEU A CA 1
ATOM 1202 C C . LEU A 1 149 ? -14.431 7.367 9.524 1.00 71.38 149 LEU A C 1
ATOM 1204 O O . LEU A 1 149 ? -14.795 8.528 9.324 1.00 71.38 149 LEU A O 1
ATOM 1208 N N . LEU A 1 150 ? -13.754 7.015 10.622 1.00 72.25 150 LEU A N 1
ATOM 1209 C CA . LEU A 1 150 ? -13.326 7.960 11.652 1.00 72.25 150 LEU A CA 1
ATOM 1210 C C . LEU A 1 150 ? -12.222 8.897 11.111 1.00 72.25 150 LEU A C 1
ATOM 1212 O O . LEU A 1 150 ? -11.256 8.412 10.508 1.00 72.25 150 LEU A O 1
ATOM 1216 N N . PRO A 1 151 ? -12.304 10.221 11.354 1.00 77.94 151 PRO A N 1
ATOM 1217 C CA . PRO A 1 151 ? -11.207 11.157 11.106 1.00 77.94 151 PRO A CA 1
ATOM 1218 C C . PRO A 1 151 ? -9.905 10.698 11.774 1.00 77.94 151 PRO A C 1
ATOM 1220 O O . PRO A 1 151 ? -9.925 10.254 12.921 1.00 77.94 151 PRO A O 1
ATOM 1223 N N . ASN A 1 152 ? -8.761 10.835 11.086 1.00 79.62 152 ASN A N 1
ATOM 1224 C CA . ASN A 1 152 ? -7.472 10.331 11.594 1.00 79.62 152 ASN A CA 1
ATOM 1225 C C . ASN A 1 152 ? -7.115 10.901 12.983 1.00 79.62 152 ASN A C 1
ATOM 1227 O O . ASN A 1 152 ? -6.509 10.199 13.783 1.00 79.62 152 ASN A O 1
ATOM 1231 N N . GLU A 1 153 ? -7.523 12.140 13.268 1.00 79.31 153 GLU A N 1
ATOM 1232 C CA . GLU A 1 153 ? -7.340 12.820 14.557 1.00 79.31 153 GLU A CA 1
ATOM 1233 C C . GLU A 1 153 ? -8.035 12.070 15.707 1.00 79.31 153 GLU A C 1
ATOM 1235 O O . GLU A 1 153 ? -7.403 11.775 16.721 1.00 79.31 153 GLU A O 1
ATOM 1240 N N . LEU A 1 154 ? -9.297 11.652 15.522 1.00 78.12 154 LEU A N 1
ATOM 1241 C CA . LEU A 1 154 ? -10.016 10.848 16.518 1.00 78.12 154 LEU A CA 1
ATOM 1242 C C . LEU A 1 154 ? -9.368 9.472 16.717 1.00 78.12 154 LEU A C 1
ATOM 1244 O O . LEU A 1 154 ? -9.364 8.963 17.834 1.00 78.12 154 LEU A O 1
ATOM 1248 N N . ILE A 1 155 ? -8.777 8.881 15.670 1.00 81.56 155 ILE A N 1
ATOM 1249 C CA . ILE A 1 155 ? -8.050 7.602 15.777 1.00 81.56 155 ILE A CA 1
ATOM 1250 C C . ILE A 1 155 ? -6.839 7.728 16.715 1.00 81.56 155 ILE A C 1
ATOM 1252 O O . ILE A 1 155 ? -6.470 6.748 17.359 1.00 81.56 155 ILE A O 1
ATOM 1256 N N . GLU A 1 156 ? -6.209 8.898 16.829 1.00 80.81 156 GLU A N 1
ATOM 1257 C CA . GLU A 1 156 ? -5.058 9.068 17.724 1.00 80.81 156 GLU A CA 1
ATOM 1258 C C . GLU A 1 156 ? -5.513 9.248 19.182 1.00 80.81 156 GLU A C 1
ATOM 1260 O O . GLU A 1 156 ? -5.024 8.527 20.050 1.00 80.81 156 GLU A O 1
ATOM 1265 N N . VAL A 1 157 ? -6.541 10.070 19.431 1.00 81.38 157 VAL A N 1
ATOM 1266 C CA . VAL A 1 157 ? -7.160 10.246 20.765 1.00 81.38 157 VAL A CA 1
ATOM 1267 C C . VAL A 1 157 ? -7.760 8.932 21.299 1.00 81.38 157 VAL A C 1
ATOM 1269 O O . VAL A 1 157 ? -7.586 8.583 22.467 1.00 81.38 157 VAL A O 1
ATOM 1272 N N . LEU A 1 158 ? -8.411 8.140 20.438 1.00 81.81 158 LEU A N 1
ATOM 1273 C CA . LEU A 1 158 ? -8.945 6.818 20.797 1.00 81.81 158 LEU A CA 1
ATOM 1274 C C . LEU A 1 158 ? -7.852 5.845 21.258 1.00 81.81 158 LEU A C 1
ATOM 1276 O O . LEU A 1 158 ? -8.083 5.040 22.158 1.00 81.81 158 LEU A O 1
ATOM 1280 N N . MET A 1 159 ? -6.654 5.919 20.675 1.00 79.69 159 MET A N 1
ATOM 1281 C CA . MET A 1 159 ? -5.538 5.034 21.026 1.00 79.69 159 MET A CA 1
ATOM 1282 C C . MET A 1 159 ? -4.839 5.436 22.335 1.00 79.69 159 MET A C 1
ATOM 1284 O O . MET A 1 159 ? -4.152 4.600 22.922 1.00 79.69 159 MET A O 1
ATOM 1288 N N . ASN A 1 160 ? -5.072 6.659 22.825 1.00 81.00 160 ASN A N 1
ATOM 1289 C CA . ASN A 1 160 ? -4.703 7.102 24.175 1.00 81.00 160 ASN A CA 1
ATOM 1290 C C . ASN A 1 160 ? -5.727 6.667 25.248 1.00 81.00 160 ASN A C 1
ATOM 1292 O O . ASN A 1 160 ? -5.491 6.865 26.437 1.00 81.00 160 ASN A O 1
ATOM 1296 N N . ASN A 1 161 ? -6.855 6.060 24.847 1.00 74.19 161 ASN A N 1
ATOM 1297 C CA . ASN A 1 161 ? -8.028 5.742 25.678 1.00 74.19 161 ASN A CA 1
ATOM 1298 C C . ASN A 1 161 ? -8.766 6.965 26.274 1.00 74.19 161 ASN A C 1
ATOM 1300 O O . ASN A 1 161 ? -9.611 6.800 27.151 1.00 74.19 161 ASN A O 1
ATOM 1304 N N . GLU A 1 162 ? -8.486 8.180 25.794 1.00 75.06 162 GLU A N 1
ATOM 1305 C CA . GLU A 1 162 ? -9.097 9.433 26.282 1.00 75.06 162 GLU A CA 1
ATOM 1306 C C . GLU A 1 162 ? -10.550 9.615 25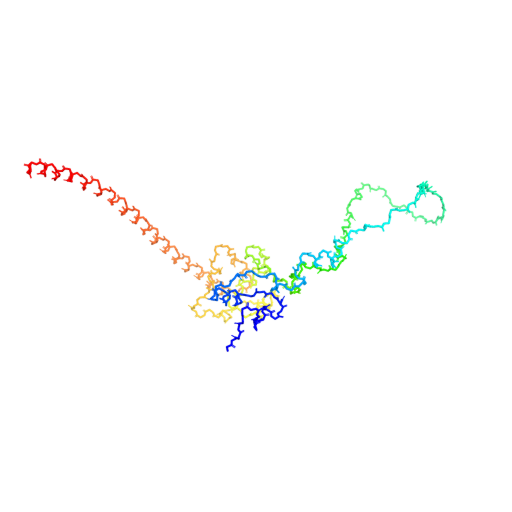.803 1.00 75.06 162 GLU A C 1
ATOM 1308 O O . GLU A 1 162 ? -11.296 10.435 26.336 1.00 75.06 162 GLU A O 1
ATOM 1313 N N . TYR A 1 163 ? -10.968 8.835 24.802 1.00 77.62 163 TYR A N 1
ATOM 1314 C CA . TYR A 1 163 ? -12.283 8.912 24.173 1.00 77.62 163 TYR A CA 1
ATOM 1315 C C . TYR A 1 163 ? -12.884 7.519 23.923 1.00 77.62 163 TYR A C 1
ATOM 1317 O O . TYR A 1 163 ? -12.171 6.514 23.883 1.00 77.62 163 TYR A O 1
ATOM 1325 N N . LYS A 1 164 ? -14.205 7.461 23.715 1.00 81.44 164 LYS A N 1
ATOM 1326 C CA . LYS A 1 164 ? -14.941 6.279 23.235 1.00 81.44 164 LYS A CA 1
ATOM 1327 C C . LYS A 1 164 ? -15.842 6.699 22.083 1.00 81.44 164 LYS A C 1
ATOM 1329 O O . LYS A 1 164 ? -16.538 7.701 22.210 1.00 81.44 164 LYS A O 1
ATOM 1334 N N . ILE A 1 165 ? -15.843 5.920 21.000 1.00 81.25 165 ILE A N 1
ATOM 1335 C CA . ILE A 1 165 ? -16.594 6.215 19.770 1.00 81.25 165 ILE A CA 1
ATOM 1336 C C . ILE A 1 165 ? -18.082 6.350 20.104 1.00 81.25 165 ILE A C 1
ATOM 1338 O O . ILE A 1 165 ? -18.680 5.396 20.608 1.00 81.25 165 ILE A O 1
ATOM 1342 N N . GLN A 1 166 ? -18.668 7.507 19.798 1.00 79.06 166 GLN A N 1
ATOM 1343 C CA . GLN A 1 166 ? -20.090 7.795 19.941 1.00 79.06 166 GLN A CA 1
ATOM 1344 C C . GLN A 1 166 ? -20.834 7.604 18.616 1.00 79.06 166 GLN A C 1
ATOM 1346 O O . GLN A 1 166 ? -20.264 7.579 17.524 1.00 79.06 166 GLN A O 1
ATOM 1351 N N . LEU A 1 167 ? -22.164 7.542 18.703 1.00 72.75 167 LEU A N 1
ATOM 1352 C CA . LEU A 1 167 ? -23.052 7.362 17.554 1.00 72.75 167 LEU A CA 1
ATOM 1353 C C . LEU A 1 167 ? -22.957 8.485 16.500 1.00 72.75 167 LEU A C 1
ATOM 1355 O O . LEU A 1 167 ? -23.391 8.291 15.368 1.00 72.75 167 LEU A O 1
ATOM 1359 N N . LYS A 1 168 ? -22.418 9.650 16.887 1.00 73.88 168 LYS A N 1
ATOM 1360 C CA . LYS A 1 168 ? -22.259 10.855 16.056 1.00 73.88 168 LYS A CA 1
ATOM 1361 C C . LYS A 1 168 ? -20.984 10.834 15.206 1.00 73.88 168 LYS A C 1
ATOM 1363 O O . LYS A 1 168 ? -20.968 11.449 14.146 1.00 73.88 168 LYS A O 1
ATOM 1368 N N . ASP A 1 169 ? -19.947 10.123 15.652 1.00 71.81 169 ASP A N 1
ATOM 1369 C CA . ASP A 1 169 ? -18.645 10.061 14.967 1.00 71.81 169 ASP A CA 1
ATOM 1370 C C . ASP A 1 169 ? -18.656 9.038 13.823 1.00 71.81 169 ASP A C 1
ATOM 1372 O O . ASP A 1 169 ? -17.838 9.092 12.905 1.00 71.81 169 ASP A O 1
ATOM 1376 N N . LEU A 1 170 ? -19.613 8.105 13.871 1.00 72.81 170 LEU A N 1
ATOM 1377 C CA . LEU A 1 170 ? -19.925 7.194 12.780 1.00 72.81 170 LEU A CA 1
ATOM 1378 C C . LEU A 1 170 ? -20.573 7.974 11.629 1.00 72.81 170 LEU A C 1
ATOM 1380 O O . LEU A 1 170 ? -21.795 8.074 11.532 1.00 72.81 170 LEU A O 1
ATOM 1384 N N . THR A 1 171 ? -19.751 8.442 10.693 1.00 63.97 171 THR A N 1
ATOM 1385 C CA . THR A 1 171 ? -20.144 9.107 9.433 1.00 63.97 171 THR A CA 1
ATOM 1386 C C . THR A 1 171 ? -20.872 8.181 8.435 1.00 63.97 171 THR A C 1
ATOM 1388 O O . THR A 1 171 ? -20.937 8.448 7.238 1.00 63.97 171 THR A O 1
ATOM 1391 N N . ILE A 1 172 ? -21.450 7.078 8.920 1.00 64.50 172 ILE A N 1
ATOM 1392 C CA . ILE A 1 172 ? -22.036 5.980 8.147 1.00 64.50 172 ILE A CA 1
ATOM 1393 C C . ILE A 1 172 ? -23.510 6.306 7.850 1.00 64.50 172 ILE A C 1
ATOM 1395 O O . ILE A 1 172 ? -24.449 5.665 8.328 1.00 64.50 172 ILE A O 1
ATOM 1399 N N . THR A 1 173 ? -23.720 7.337 7.030 1.00 53.28 173 THR A N 1
ATOM 1400 C CA . THR A 1 173 ? -25.018 7.707 6.448 1.00 53.28 173 THR A CA 1
ATOM 1401 C C . THR A 1 173 ? -25.406 6.758 5.307 1.00 53.28 173 THR A C 1
ATOM 1403 O O . THR A 1 173 ? -25.468 7.117 4.135 1.00 53.28 173 THR A O 1
ATOM 1406 N N . GLY A 1 174 ? -25.695 5.505 5.669 1.00 53.22 174 GLY A N 1
ATOM 1407 C CA . GLY A 1 174 ? -26.474 4.562 4.856 1.00 53.22 174 GLY A CA 1
ATOM 1408 C C . GLY A 1 174 ? -25.782 3.897 3.659 1.00 53.22 17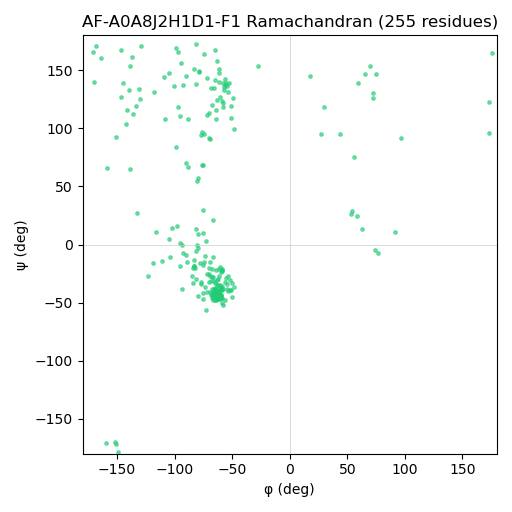4 GLY A C 1
ATOM 1409 O O . GLY A 1 174 ? -26.372 2.985 3.088 1.00 53.22 174 GLY A O 1
ATOM 1410 N N . SER A 1 175 ? -24.557 4.284 3.286 1.00 53.88 175 SER A N 1
ATOM 1411 C CA . SER A 1 175 ? -23.835 3.689 2.150 1.00 53.88 175 SER A CA 1
ATOM 1412 C C . SER A 1 175 ? -22.408 3.270 2.502 1.00 53.88 175 SER A C 1
ATOM 1414 O O . SER A 1 175 ? -21.595 4.088 2.917 1.00 53.88 175 SER A O 1
ATOM 1416 N N . THR A 1 176 ? -22.107 1.995 2.241 1.00 61.69 176 THR A N 1
ATOM 1417 C CA . THR A 1 176 ? -20.752 1.434 2.091 1.00 61.69 176 THR A CA 1
ATOM 1418 C C . THR A 1 176 ? -19.793 1.665 3.270 1.00 61.69 176 THR A C 1
ATOM 1420 O O . THR A 1 176 ? -18.807 2.396 3.180 1.00 61.69 176 THR A O 1
ATOM 1423 N N . ILE A 1 177 ? -20.012 0.914 4.355 1.00 67.75 177 ILE A N 1
ATOM 1424 C CA . ILE A 1 177 ? -18.890 0.455 5.193 1.00 67.75 177 ILE A CA 1
ATOM 1425 C C . ILE A 1 177 ? -17.949 -0.319 4.263 1.00 67.75 177 ILE A C 1
ATOM 1427 O O . ILE A 1 177 ? -18.427 -1.141 3.485 1.00 67.75 177 ILE A O 1
ATOM 1431 N N . GLY A 1 178 ? -16.639 -0.067 4.313 1.00 67.69 178 GLY A N 1
ATOM 1432 C CA . GLY A 1 178 ? -15.705 -0.740 3.405 1.00 67.69 178 GLY A CA 1
ATOM 1433 C C . GLY A 1 178 ? -15.736 -2.261 3.586 1.00 67.69 178 GLY A C 1
ATOM 1434 O O . GLY A 1 178 ? -15.538 -2.732 4.705 1.00 67.69 178 GLY A O 1
ATOM 1435 N N . ASP A 1 179 ? -15.935 -3.011 2.495 1.00 71.06 179 ASP A N 1
ATOM 1436 C CA . ASP A 1 179 ? -16.166 -4.470 2.500 1.00 71.06 179 ASP A CA 1
ATOM 1437 C C . ASP A 1 179 ? -15.157 -5.250 3.358 1.00 71.06 179 ASP A C 1
ATOM 1439 O O . ASP A 1 179 ? -15.529 -6.183 4.071 1.00 71.06 179 ASP A O 1
ATOM 1443 N N . SER A 1 180 ? -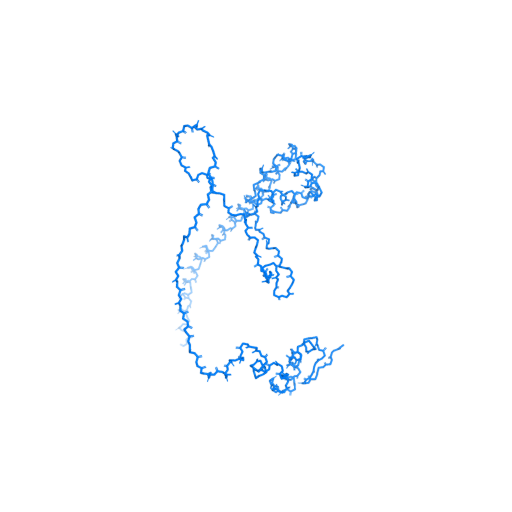13.890 -4.818 3.367 1.00 77.81 180 SER A N 1
ATOM 1444 C CA . SER A 1 180 ? -12.829 -5.426 4.176 1.00 77.81 180 SER A CA 1
ATOM 1445 C C . SER A 1 180 ? -13.088 -5.438 5.683 1.00 77.81 180 SER A C 1
ATOM 1447 O O . SER A 1 180 ? -12.523 -6.278 6.370 1.00 77.81 180 SER A O 1
ATOM 1449 N N . PHE A 1 181 ? -13.957 -4.576 6.221 1.00 77.94 181 PHE A N 1
ATOM 1450 C CA . PHE A 1 181 ? -14.381 -4.641 7.625 1.00 77.94 181 PHE A CA 1
ATOM 1451 C C . PHE A 1 181 ? -15.227 -5.893 7.931 1.00 77.94 181 PHE A C 1
ATOM 1453 O O . PHE A 1 181 ? -15.225 -6.380 9.060 1.00 77.94 181 PHE A O 1
ATOM 1460 N N . MET A 1 182 ? -15.936 -6.424 6.929 1.00 73.81 182 MET A N 1
ATOM 1461 C CA . MET A 1 182 ? -16.819 -7.591 7.046 1.00 73.81 182 MET A CA 1
ATOM 1462 C C . MET A 1 182 ? -16.122 -8.918 6.691 1.00 73.81 182 MET A C 1
ATOM 1464 O O . MET A 1 182 ? -16.745 -9.977 6.777 1.00 73.81 182 MET A O 1
ATOM 1468 N N . GLU A 1 183 ? -14.839 -8.895 6.313 1.00 78.44 183 GLU A N 1
ATOM 1469 C CA . GLU A 1 183 ? -14.064 -10.104 6.010 1.00 78.44 183 GLU A CA 1
ATOM 1470 C C . GLU A 1 183 ? -13.957 -11.044 7.227 1.00 78.44 183 GLU A C 1
ATOM 1472 O O . GLU A 1 183 ? -13.686 -10.624 8.352 1.00 78.44 183 GLU A O 1
ATOM 1477 N N . VAL A 1 184 ? -14.067 -12.357 6.986 1.00 76.69 184 VAL A N 1
ATOM 1478 C CA . VAL A 1 184 ? -13.994 -13.413 8.023 1.00 76.69 184 VAL A CA 1
ATOM 1479 C C . VAL A 1 184 ? -12.700 -13.345 8.854 1.00 76.69 184 VAL A C 1
ATOM 1481 O O . VAL A 1 184 ? -12.693 -13.702 10.029 1.00 76.69 184 VAL A O 1
ATOM 1484 N N . ASN A 1 185 ? -11.616 -12.836 8.262 1.00 80.38 185 ASN A N 1
ATOM 1485 C CA . ASN A 1 185 ? -10.297 -12.703 8.888 1.00 80.38 185 ASN A CA 1
ATOM 1486 C C . ASN A 1 185 ? -10.165 -11.482 9.826 1.00 80.38 185 ASN A C 1
ATOM 1488 O O . ASN A 1 185 ? -9.108 -11.277 10.432 1.00 80.38 185 ASN A O 1
ATOM 1492 N N . VAL A 1 186 ? -11.203 -10.648 9.945 1.00 83.75 186 VAL A N 1
ATOM 1493 C CA . VAL A 1 186 ? -11.214 -9.452 10.794 1.00 83.75 186 VAL A CA 1
ATOM 1494 C C . VAL A 1 186 ? -11.849 -9.769 12.146 1.00 83.75 186 VAL A C 1
ATOM 1496 O O . VAL A 1 186 ? -13.055 -9.981 12.271 1.00 83.75 186 VAL A O 1
ATOM 1499 N N . ASN A 1 187 ? -11.019 -9.773 13.193 1.00 84.44 187 ASN A N 1
ATOM 1500 C CA . ASN A 1 187 ? -11.484 -9.865 14.574 1.00 84.44 187 ASN A CA 1
ATOM 1501 C C . ASN A 1 187 ? -12.027 -8.497 15.029 1.00 84.44 187 ASN A C 1
ATOM 1503 O O . ASN A 1 187 ? -11.267 -7.627 15.460 1.00 84.44 187 ASN A O 1
ATOM 1507 N N . ILE A 1 188 ? -13.344 -8.321 14.890 1.00 82.38 188 ILE A N 1
ATOM 1508 C CA . ILE A 1 188 ? -14.065 -7.091 15.252 1.00 82.38 188 ILE A CA 1
ATOM 1509 C C . ILE A 1 188 ? -14.112 -6.906 16.781 1.00 82.38 188 ILE A C 1
ATOM 1511 O O . ILE A 1 188 ? -14.155 -5.773 17.253 1.00 82.38 188 ILE A O 1
ATOM 1515 N N . ASP A 1 189 ? -14.016 -7.981 17.573 1.00 83.25 189 ASP A N 1
ATOM 1516 C CA . ASP A 1 189 ? -14.063 -7.935 19.046 1.00 83.25 189 ASP A CA 1
ATOM 1517 C C . ASP A 1 189 ? -12.952 -7.062 19.656 1.00 83.25 189 ASP A C 1
ATOM 1519 O O . ASP A 1 189 ? -13.116 -6.510 20.744 1.00 83.25 189 ASP A O 1
ATOM 1523 N N . LEU A 1 190 ? -11.850 -6.845 18.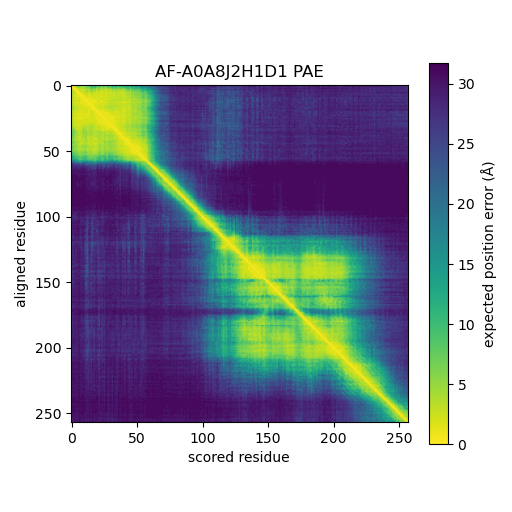926 1.00 83.81 190 LEU A N 1
ATOM 1524 C CA . LEU A 1 190 ? -10.796 -5.892 19.295 1.00 83.81 190 LEU A CA 1
ATOM 1525 C C . LEU A 1 190 ? -11.283 -4.437 19.430 1.00 83.81 190 LEU A C 1
ATOM 1527 O O . LEU A 1 190 ? -10.641 -3.660 20.135 1.00 83.81 190 LEU A O 1
ATOM 1531 N N . LEU A 1 191 ? -12.387 -4.060 18.777 1.00 83.25 191 LEU A N 1
ATOM 1532 C CA . LEU A 1 191 ? -12.992 -2.728 18.880 1.00 83.25 191 LEU A CA 1
ATOM 1533 C C . LEU A 1 191 ? -13.910 -2.572 20.098 1.00 83.25 191 LEU A C 1
ATOM 1535 O O . LEU A 1 191 ? -14.166 -1.440 20.500 1.00 83.25 191 LEU A O 1
ATOM 1539 N N . LYS A 1 192 ? -14.378 -3.669 20.714 1.00 83.69 192 LYS A N 1
ATOM 1540 C CA . LYS A 1 192 ? -15.417 -3.639 21.761 1.00 83.69 192 LYS A CA 1
ATOM 1541 C C . LYS A 1 192 ? -15.074 -2.713 22.936 1.00 83.69 192 LYS A C 1
ATOM 1543 O O . LYS A 1 192 ? -15.958 -2.065 23.482 1.00 83.69 192 LYS A O 1
ATOM 1548 N N . ASN A 1 193 ? -13.792 -2.599 23.288 1.00 83.56 193 ASN A N 1
ATOM 1549 C CA . ASN A 1 193 ? -13.325 -1.748 24.389 1.00 83.56 193 ASN A CA 1
ATOM 1550 C C . ASN A 1 193 ? -13.307 -0.238 24.053 1.00 83.56 193 ASN A C 1
ATOM 1552 O O . ASN A 1 193 ? -13.233 0.580 24.968 1.00 83.56 193 ASN A O 1
ATOM 1556 N N . TYR A 1 194 ? -13.358 0.124 22.766 1.00 82.50 194 TYR A N 1
ATOM 1557 C CA . TYR A 1 194 ? -13.230 1.497 22.250 1.00 82.50 194 TYR A CA 1
ATOM 1558 C C . TYR A 1 194 ? -14.569 2.113 21.806 1.00 82.50 194 TYR A C 1
ATOM 1560 O O . TYR A 1 194 ? -14.644 3.313 21.539 1.00 82.50 194 TYR A O 1
ATOM 1568 N N . CYS A 1 195 ? -15.626 1.306 21.723 1.00 83.75 195 CYS A N 1
ATOM 1569 C CA . CYS A 1 195 ? -16.980 1.726 21.367 1.00 83.75 195 CYS A CA 1
ATOM 1570 C C . CYS A 1 195 ? -17.827 2.030 22.616 1.00 83.75 195 CYS A C 1
ATOM 1572 O O . CYS A 1 195 ? -17.585 1.477 23.690 1.00 83.75 195 CYS A O 1
ATOM 1574 N N . THR A 1 196 ? -18.868 2.856 22.475 1.00 85.88 196 THR A N 1
ATOM 1575 C CA . THR A 1 196 ? -20.034 2.764 23.370 1.00 85.88 196 THR A CA 1
ATOM 1576 C C . THR A 1 196 ? -20.888 1.539 23.020 1.00 85.88 196 THR A C 1
ATOM 1578 O O . THR A 1 196 ? -20.764 0.959 21.938 1.00 85.88 196 THR A O 1
ATOM 1581 N N . GLU A 1 197 ? -21.769 1.138 23.936 1.00 84.56 197 GLU A N 1
ATOM 1582 C CA . GLU A 1 197 ? -22.660 -0.016 23.758 1.00 84.56 197 GLU A CA 1
ATOM 1583 C C . GLU A 1 197 ? -23.611 0.174 22.560 1.00 84.56 197 GLU A C 1
ATOM 1585 O O . GLU A 1 197 ? -23.654 -0.680 21.679 1.00 84.56 197 GLU A O 1
ATOM 1590 N N . GLU A 1 198 ? -24.223 1.357 22.426 1.00 82.94 198 GLU A N 1
ATOM 1591 C CA . GLU A 1 198 ? -25.045 1.766 21.268 1.00 82.94 198 GLU A CA 1
ATOM 1592 C C . GLU A 1 198 ? -24.325 1.607 19.911 1.00 82.94 198 GLU A C 1
ATOM 1594 O O . GLU A 1 198 ? -24.916 1.214 18.901 1.00 82.94 198 GLU A O 1
ATOM 1599 N N . VAL A 1 199 ? -23.028 1.936 19.871 1.00 83.69 199 VAL A N 1
ATOM 1600 C CA . VAL A 1 199 ? -22.186 1.804 18.672 1.00 83.69 199 VAL A CA 1
ATOM 1601 C C . VAL A 1 199 ? -21.892 0.334 18.383 1.00 83.69 199 VAL A C 1
ATOM 1603 O O . VAL A 1 199 ? -21.951 -0.090 17.226 1.00 83.69 199 VAL A O 1
ATOM 1606 N N . TRP A 1 200 ? -21.618 -0.456 19.423 1.00 84.75 200 TRP A N 1
ATOM 1607 C CA . TRP A 1 200 ? -21.388 -1.892 19.290 1.00 84.75 200 TRP A CA 1
ATOM 1608 C C . TRP A 1 200 ? -22.636 -2.630 18.782 1.00 84.75 200 TRP A C 1
ATOM 1610 O O . TRP A 1 200 ? -22.519 -3.480 17.898 1.00 84.75 200 TRP A O 1
ATOM 1620 N N . GLU A 1 201 ? -23.832 -2.259 19.250 1.00 84.00 201 GLU A N 1
ATOM 1621 C CA . GLU A 1 201 ? -25.093 -2.817 18.751 1.00 84.00 201 GLU A CA 1
ATOM 1622 C C . GLU A 1 201 ? -25.294 -2.563 17.253 1.00 84.00 201 GLU A C 1
ATOM 1624 O O . GLU A 1 201 ? -25.606 -3.503 16.519 1.00 84.00 201 GLU A O 1
ATOM 1629 N N . LYS A 1 202 ? -25.052 -1.340 16.754 1.00 81.44 202 LYS A N 1
ATOM 1630 C CA . LYS A 1 202 ? -25.133 -1.068 15.304 1.00 81.44 202 LYS A CA 1
ATOM 1631 C C . LYS A 1 202 ? -24.124 -1.886 14.499 1.00 81.44 202 LYS A C 1
ATOM 1633 O O . LYS A 1 202 ? -24.483 -2.437 13.459 1.00 81.44 202 LYS A O 1
ATOM 1638 N N . ILE A 1 203 ? -22.890 -2.027 14.987 1.00 81.12 203 ILE A N 1
ATOM 1639 C CA . ILE A 1 203 ? -21.861 -2.850 14.332 1.00 81.12 203 ILE A CA 1
ATOM 1640 C C . ILE A 1 203 ? -22.285 -4.331 14.289 1.00 81.12 203 ILE A C 1
ATOM 1642 O O . ILE A 1 203 ? -22.136 -4.990 13.255 1.00 81.12 203 ILE A O 1
ATOM 1646 N N . ALA A 1 204 ? -22.885 -4.848 15.366 1.00 81.69 204 ALA A N 1
ATOM 1647 C CA . ALA A 1 204 ? -23.435 -6.201 15.414 1.00 81.69 204 ALA A CA 1
ATOM 1648 C C . ALA A 1 204 ? -24.634 -6.388 14.461 1.00 81.69 204 ALA A C 1
ATOM 1650 O O . ALA A 1 204 ? -24.696 -7.390 13.743 1.00 81.69 204 ALA A O 1
ATOM 1651 N N . GLN A 1 205 ? -25.545 -5.409 14.386 1.00 81.38 205 GLN A N 1
ATOM 1652 C CA . GLN A 1 205 ? -26.665 -5.401 13.436 1.00 81.38 205 GLN A CA 1
ATOM 1653 C C . GLN A 1 205 ? -26.170 -5.436 11.981 1.00 81.38 205 GLN A C 1
ATOM 1655 O O . GLN A 1 205 ? -26.660 -6.245 11.191 1.00 81.38 205 GLN A O 1
ATOM 1660 N N . TRP A 1 206 ? -25.160 -4.634 11.624 1.00 77.75 206 TRP A N 1
ATOM 1661 C CA . TRP A 1 206 ? -24.564 -4.654 10.282 1.00 77.75 206 TRP A CA 1
ATOM 1662 C C . TRP A 1 206 ? -23.960 -6.020 9.938 1.00 77.75 206 TRP A C 1
ATOM 1664 O O . TRP A 1 206 ? -24.256 -6.566 8.873 1.00 77.75 206 TRP A O 1
ATOM 1674 N N . ARG A 1 207 ? -23.197 -6.627 10.860 1.00 74.94 207 ARG A N 1
ATOM 1675 C CA . ARG A 1 207 ? -22.649 -7.986 10.689 1.00 74.94 207 ARG A CA 1
ATOM 1676 C C . ARG A 1 207 ? -23.757 -9.027 10.486 1.00 74.94 207 ARG A C 1
ATOM 1678 O O . ARG A 1 207 ? -23.606 -9.919 9.653 1.00 74.94 207 ARG A O 1
ATOM 1685 N N . PHE A 1 208 ? -24.881 -8.916 11.198 1.00 72.94 208 PHE A N 1
ATOM 1686 C CA . PHE A 1 208 ? -26.025 -9.819 11.030 1.00 72.94 208 PHE A CA 1
ATOM 1687 C C . PHE A 1 208 ? -26.716 -9.655 9.667 1.00 72.94 208 PHE A C 1
ATOM 1689 O O . PHE A 1 208 ? -26.967 -10.651 8.988 1.00 72.94 208 PHE A O 1
ATOM 1696 N N . VAL A 1 209 ? -26.981 -8.417 9.233 1.00 71.44 209 VAL A N 1
ATOM 1697 C CA . VAL A 1 209 ? -27.631 -8.129 7.940 1.00 71.44 209 VAL A CA 1
ATOM 1698 C C . VAL A 1 209 ? -26.767 -8.596 6.765 1.00 71.44 209 VAL A C 1
ATOM 1700 O O . VAL A 1 209 ? -27.276 -9.287 5.882 1.00 71.44 209 VAL A O 1
ATOM 1703 N N . VAL A 1 210 ? -25.463 -8.292 6.775 1.00 66.56 210 VAL A N 1
ATOM 1704 C CA . VAL A 1 210 ? -24.527 -8.708 5.714 1.00 66.56 210 VAL A CA 1
ATOM 1705 C C . VAL A 1 210 ? -24.404 -10.232 5.655 1.00 66.56 210 VAL A C 1
ATOM 1707 O O . VAL A 1 210 ? -24.533 -10.805 4.574 1.00 66.56 210 VAL A O 1
ATOM 1710 N N . ASN A 1 211 ? -24.258 -10.913 6.799 1.00 65.62 211 ASN A N 1
ATOM 1711 C CA . ASN A 1 211 ? -24.236 -12.378 6.832 1.00 65.62 211 ASN A CA 1
ATOM 1712 C C . ASN A 1 211 ? -25.542 -12.981 6.295 1.00 65.62 211 ASN A C 1
ATOM 1714 O O . ASN A 1 211 ? -25.498 -13.904 5.484 1.00 65.62 211 ASN A O 1
ATOM 1718 N N . LYS A 1 212 ? -26.709 -12.456 6.694 1.00 65.06 212 LYS A N 1
ATOM 1719 C CA . LYS A 1 212 ? -28.009 -12.952 6.215 1.00 65.06 212 LYS A CA 1
ATOM 1720 C C . LYS A 1 212 ? -28.155 -12.781 4.699 1.00 65.06 212 LYS A C 1
ATOM 1722 O O . LYS A 1 212 ? -28.610 -13.707 4.030 1.00 65.06 212 LYS A O 1
ATOM 1727 N N . LEU A 1 213 ? -27.724 -11.643 4.151 1.00 63.28 213 LEU A N 1
ATOM 1728 C CA . LEU A 1 213 ? -27.701 -11.398 2.707 1.00 63.28 213 LEU A CA 1
ATOM 1729 C C . LEU A 1 213 ? -26.745 -12.362 1.983 1.00 63.28 213 LEU A C 1
ATOM 1731 O O . LEU A 1 213 ? -27.128 -12.962 0.980 1.00 63.28 213 LEU A O 1
ATOM 1735 N N . PHE A 1 214 ? -25.541 -12.577 2.520 1.00 60.09 214 PHE A N 1
ATOM 1736 C CA . PHE A 1 214 ? -24.560 -13.512 1.963 1.00 60.09 214 PHE A CA 1
ATOM 1737 C C . PHE A 1 214 ? -25.075 -14.960 1.953 1.00 60.09 214 PHE A C 1
ATOM 1739 O O . PHE A 1 214 ? -24.960 -15.640 0.936 1.00 60.09 214 PHE A O 1
ATOM 1746 N N . PHE A 1 215 ? -25.718 -15.423 3.033 1.00 61.00 215 PHE A N 1
ATOM 1747 C CA . PHE A 1 215 ? -26.345 -16.751 3.086 1.00 61.00 215 PHE A CA 1
ATOM 1748 C C . PHE A 1 215 ? -27.481 -16.915 2.064 1.00 61.00 215 PHE A C 1
ATOM 1750 O O . PHE A 1 215 ? -27.573 -17.964 1.426 1.00 61.00 215 PHE A O 1
ATOM 1757 N N . VAL A 1 216 ? -28.315 -15.887 1.854 1.00 66.19 216 VAL A N 1
ATOM 1758 C CA . VAL A 1 216 ? -29.365 -15.911 0.817 1.00 66.19 216 VAL A CA 1
ATOM 1759 C C . VAL A 1 216 ? -28.750 -15.983 -0.584 1.00 66.19 216 VAL A C 1
ATOM 1761 O O . VAL A 1 216 ? -29.152 -16.829 -1.382 1.00 66.19 216 VAL A O 1
ATOM 1764 N N . ILE A 1 217 ? -27.733 -15.165 -0.875 1.00 66.19 217 ILE A N 1
ATOM 1765 C CA . ILE A 1 2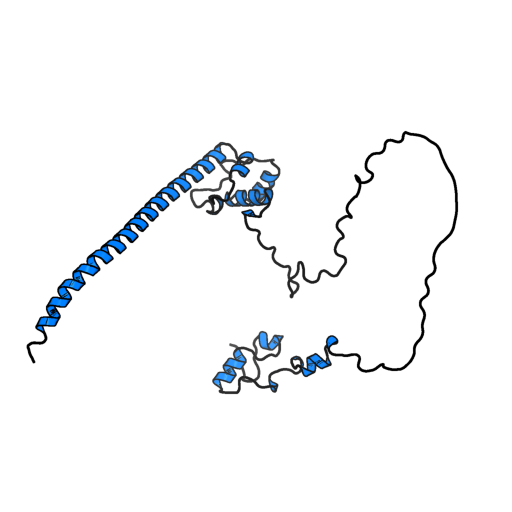17 ? -27.023 -15.188 -2.165 1.00 66.19 217 ILE A CA 1
ATOM 1766 C C . ILE A 1 217 ? -26.345 -16.547 -2.392 1.00 66.19 217 ILE A C 1
ATOM 1768 O O . ILE A 1 217 ? -26.450 -17.102 -3.484 1.00 66.19 217 ILE A O 1
ATOM 1772 N N . ALA A 1 218 ? -25.714 -17.130 -1.369 1.00 62.88 218 ALA A N 1
ATOM 1773 C CA . ALA A 1 218 ? -25.088 -18.448 -1.450 1.00 62.88 218 ALA A CA 1
ATOM 1774 C C . ALA A 1 218 ? -26.109 -19.573 -1.712 1.00 62.88 218 ALA A C 1
ATOM 1776 O O . ALA A 1 218 ? -25.841 -20.464 -2.518 1.00 62.88 218 ALA A O 1
ATOM 1777 N N . ALA A 1 219 ? -27.297 -19.520 -1.098 1.00 60.66 219 ALA A N 1
ATOM 1778 C CA . ALA A 1 219 ? -28.374 -20.482 -1.346 1.00 60.66 219 ALA A CA 1
ATOM 1779 C C . ALA A 1 219 ? -28.946 -20.371 -2.775 1.00 60.66 219 ALA A C 1
ATOM 1781 O O . ALA A 1 219 ? -29.170 -21.387 -3.441 1.00 60.66 219 ALA A O 1
ATOM 1782 N N . VAL A 1 220 ? -29.123 -19.146 -3.285 1.00 68.31 220 VAL A N 1
ATOM 1783 C CA . VAL A 1 220 ? -29.552 -18.894 -4.673 1.00 68.31 220 VAL A CA 1
ATOM 1784 C C . VAL A 1 220 ? -28.476 -19.341 -5.673 1.00 68.31 220 VAL A C 1
ATOM 1786 O O . VAL A 1 220 ? -28.775 -20.060 -6.623 1.00 68.31 220 VAL A O 1
ATOM 1789 N N . ALA A 1 221 ? -27.203 -19.017 -5.436 1.00 64.69 221 ALA A N 1
ATOM 1790 C CA . ALA A 1 221 ? -26.097 -19.472 -6.282 1.00 64.69 221 ALA A CA 1
ATOM 1791 C C . ALA A 1 221 ? -25.952 -21.007 -6.273 1.00 64.69 221 ALA A C 1
ATOM 1793 O O . ALA A 1 221 ? -25.733 -21.620 -7.320 1.00 64.69 221 ALA A O 1
ATOM 1794 N N . GLY A 1 222 ? -26.126 -21.639 -5.108 1.00 64.19 222 GLY A N 1
ATOM 1795 C CA . GLY A 1 222 ? -26.104 -23.092 -4.946 1.00 64.19 222 GLY A CA 1
ATOM 1796 C C . GLY A 1 222 ? -27.230 -23.789 -5.710 1.00 64.19 222 GLY A C 1
ATOM 1797 O O . GLY A 1 222 ? -26.974 -24.734 -6.454 1.00 64.19 222 GLY A O 1
ATOM 1798 N N . THR A 1 223 ? -28.465 -23.296 -5.599 1.00 63.91 223 THR A N 1
ATOM 1799 C CA . THR A 1 223 ? -29.614 -23.845 -6.343 1.00 63.91 223 THR A CA 1
ATOM 1800 C C . THR A 1 223 ? -29.482 -23.645 -7.856 1.00 63.91 223 THR A C 1
ATOM 1802 O O . THR A 1 223 ? -29.753 -24.584 -8.607 1.00 63.91 223 THR A O 1
ATOM 1805 N N . ILE A 1 224 ? -28.955 -22.505 -8.321 1.00 66.94 224 ILE A N 1
ATOM 1806 C CA . ILE A 1 224 ? -28.628 -22.276 -9.742 1.00 66.94 224 ILE A CA 1
ATOM 1807 C C . ILE A 1 224 ? -27.541 -23.250 -10.236 1.00 66.94 224 ILE A C 1
ATOM 1809 O O . ILE A 1 224 ? -27.676 -23.826 -11.316 1.00 66.94 224 ILE A O 1
ATOM 1813 N N . LEU A 1 225 ? -26.488 -23.502 -9.450 1.00 60.81 225 LEU A N 1
ATOM 1814 C CA . LEU A 1 225 ? -25.441 -24.480 -9.789 1.00 60.81 225 LEU A CA 1
ATOM 1815 C C . LEU A 1 225 ? -25.968 -25.922 -9.852 1.00 60.81 225 LEU A C 1
ATOM 1817 O O . LEU A 1 225 ? -25.547 -26.695 -10.718 1.00 60.81 225 LEU A O 1
ATOM 1821 N N . ILE A 1 226 ? -26.900 -26.288 -8.968 1.00 61.78 226 ILE A N 1
ATOM 1822 C CA . ILE A 1 226 ? -27.576 -27.592 -8.987 1.00 61.78 226 ILE A CA 1
ATOM 1823 C C . ILE A 1 226 ? -28.461 -27.711 -10.236 1.00 61.78 226 ILE A C 1
ATOM 1825 O O . ILE A 1 226 ? -28.335 -28.694 -10.967 1.00 61.78 226 ILE A O 1
ATOM 1829 N N . ALA A 1 227 ? -29.274 -26.696 -10.545 1.00 57.47 227 ALA A N 1
ATOM 1830 C CA . ALA A 1 227 ? -30.106 -26.662 -11.749 1.00 57.47 227 ALA A CA 1
ATOM 1831 C C . ALA A 1 227 ? -29.268 -26.737 -13.040 1.00 57.47 227 ALA A C 1
ATOM 1833 O O . ALA A 1 227 ? -29.577 -27.525 -13.933 1.00 57.47 227 ALA A O 1
ATOM 1834 N N . SER A 1 228 ? -28.153 -26.001 -13.107 1.00 58.97 228 SER A N 1
ATOM 1835 C CA . SER A 1 228 ? -27.206 -26.029 -14.230 1.00 58.97 228 SER A CA 1
ATOM 1836 C C . SER A 1 228 ? -26.593 -27.423 -14.445 1.00 58.97 228 SER A C 1
ATOM 1838 O O . SER A 1 228 ? -26.566 -27.929 -15.571 1.00 58.97 228 SER A O 1
ATOM 1840 N N . LYS A 1 229 ? -26.175 -28.105 -13.365 1.00 58.56 229 LYS A N 1
ATOM 1841 C CA . LYS A 1 229 ? -25.733 -29.511 -13.432 1.00 58.56 229 LYS A CA 1
ATOM 1842 C C . LYS A 1 229 ? -26.853 -30.448 -13.896 1.00 58.56 229 LYS A C 1
ATOM 1844 O O . LYS A 1 229 ? -26.590 -31.338 -14.702 1.00 58.56 229 LYS A O 1
ATOM 1849 N N . TYR A 1 230 ? -28.080 -30.246 -13.417 1.00 54.81 230 TYR A N 1
ATOM 1850 C CA . TYR A 1 230 ? -29.233 -31.084 -13.756 1.00 54.81 230 TYR A CA 1
ATOM 1851 C C . TYR A 1 230 ? -29.617 -30.957 -15.239 1.00 54.81 230 TYR A C 1
ATOM 1853 O O . TYR A 1 230 ? -29.790 -31.962 -15.927 1.00 54.81 230 TYR A O 1
ATOM 1861 N N . GLN A 1 231 ? -29.650 -29.732 -15.772 1.00 57.94 231 GLN A N 1
ATOM 1862 C CA . GLN A 1 231 ? -29.913 -29.471 -17.189 1.00 57.94 231 GLN A CA 1
ATOM 1863 C C . GLN A 1 231 ? -28.856 -30.126 -18.094 1.00 57.94 231 GLN A C 1
ATOM 1865 O O . GLN A 1 231 ? -29.205 -30.858 -19.021 1.00 57.94 231 GLN A O 1
ATOM 1870 N N . LYS A 1 232 ? -27.568 -29.993 -17.748 1.00 56.31 232 LYS A N 1
ATOM 1871 C CA . LYS A 1 232 ? -26.457 -30.642 -18.468 1.00 56.31 232 LYS A CA 1
ATOM 1872 C C . LYS A 1 232 ? -26.497 -32.179 -18.405 1.00 56.31 232 LYS A C 1
ATOM 1874 O O . LYS A 1 232 ? -25.919 -32.851 -19.260 1.00 56.31 232 LYS A O 1
ATOM 1879 N N . HIS A 1 233 ? -27.183 -32.753 -17.414 1.00 55.69 233 HIS A N 1
ATOM 1880 C CA . HIS A 1 233 ? -27.443 -34.194 -17.334 1.00 55.69 233 HIS A CA 1
ATOM 1881 C C . HIS A 1 233 ? -28.669 -34.618 -18.163 1.00 55.69 233 HIS A C 1
ATOM 1883 O O . HIS A 1 233 ? -28.672 -35.704 -18.745 1.00 55.69 233 HIS A O 1
ATOM 1889 N N . ARG A 1 234 ? -29.689 -33.754 -18.274 1.00 48.97 234 ARG A N 1
ATOM 1890 C CA . ARG A 1 234 ? -30.874 -33.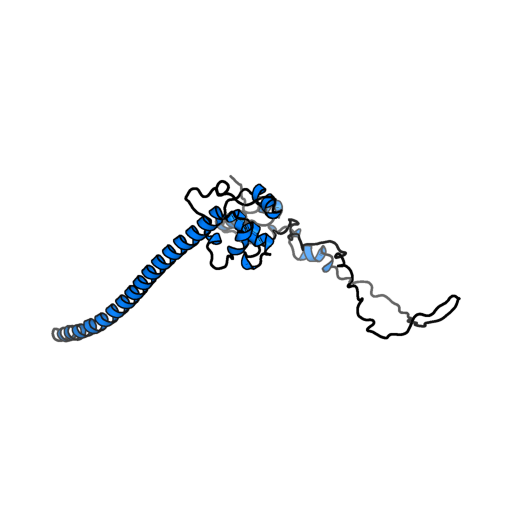963 -19.123 1.00 48.97 234 ARG A CA 1
ATOM 1891 C C . ARG A 1 234 ? -30.520 -33.947 -20.612 1.00 48.97 234 ARG A C 1
ATOM 1893 O O . ARG A 1 234 ? -30.970 -34.818 -21.349 1.00 48.97 234 ARG A O 1
ATOM 1900 N N . GLU A 1 235 ? -29.663 -33.023 -21.041 1.00 51.66 235 GLU A N 1
ATOM 1901 C CA . GLU A 1 235 ? -29.182 -32.928 -22.430 1.00 51.66 235 GLU A CA 1
ATOM 1902 C C . GLU A 1 235 ? -28.447 -34.207 -22.880 1.00 51.66 235 GLU A C 1
ATOM 1904 O O . GLU A 1 235 ? -28.656 -34.684 -23.994 1.00 51.66 235 GLU A O 1
ATOM 1909 N N . ARG A 1 236 ? -27.675 -34.843 -21.985 1.00 52.84 236 ARG A N 1
ATOM 1910 C CA . ARG A 1 236 ? -27.038 -36.151 -22.241 1.00 52.84 236 ARG A CA 1
ATOM 1911 C C . ARG A 1 236 ? -28.031 -37.310 -22.390 1.00 52.84 236 ARG A C 1
ATOM 1913 O O . ARG A 1 236 ? -27.717 -38.261 -23.093 1.00 52.84 236 ARG A O 1
ATOM 1920 N N . SER A 1 237 ? -29.202 -37.228 -21.755 1.00 52.66 237 SER A N 1
ATOM 1921 C CA . SER A 1 237 ? -30.275 -38.230 -21.875 1.00 52.66 237 SER A CA 1
ATOM 1922 C C . SER A 1 237 ? -31.057 -38.090 -23.191 1.00 52.66 237 SER A C 1
ATOM 1924 O O . SER A 1 237 ? -31.461 -39.073 -23.800 1.00 52.66 237 SER A O 1
ATOM 1926 N N . ILE A 1 238 ? -31.225 -36.859 -23.683 1.00 52.69 238 ILE A N 1
ATOM 1927 C CA . ILE A 1 238 ? -31.886 -36.595 -24.972 1.00 52.69 238 ILE A CA 1
ATOM 1928 C C . ILE A 1 238 ? -30.939 -36.912 -26.145 1.00 52.69 238 ILE A C 1
ATOM 1930 O O . ILE A 1 238 ? -31.371 -37.407 -27.184 1.00 52.69 238 ILE A O 1
ATOM 1934 N N . GLY A 1 239 ? -29.627 -36.719 -25.971 1.00 45.25 239 GLY A N 1
ATOM 1935 C CA . GLY A 1 239 ? -28.621 -37.026 -26.995 1.00 45.25 239 GLY A CA 1
ATOM 1936 C C . GLY A 1 239 ? -28.534 -38.500 -27.424 1.00 45.25 239 GLY A C 1
ATOM 1937 O O . GLY A 1 239 ? -28.040 -38.765 -28.516 1.00 45.25 239 GLY A O 1
ATOM 1938 N N . SER A 1 240 ? -29.014 -39.452 -26.613 1.00 47.66 240 SER A N 1
ATOM 1939 C CA . SER A 1 240 ? -28.987 -40.892 -26.922 1.00 47.66 240 SER A CA 1
ATOM 1940 C C . SER A 1 240 ? -30.249 -41.428 -27.610 1.00 47.66 240 SER A C 1
ATOM 1942 O O . SER A 1 240 ? -30.251 -42.579 -28.038 1.00 47.66 240 SER A O 1
ATOM 1944 N N . THR A 1 241 ? -31.314 -40.627 -27.739 1.00 47.81 241 THR A N 1
ATOM 1945 C CA . THR A 1 241 ? -32.526 -41.013 -28.494 1.00 47.81 241 THR A CA 1
ATOM 1946 C C . THR A 1 241 ? -32.466 -40.530 -29.946 1.00 47.81 241 THR A C 1
ATOM 1948 O O . THR A 1 241 ? -32.779 -41.292 -30.858 1.00 47.81 241 THR A O 1
ATOM 1951 N N . LEU A 1 242 ? -31.932 -39.327 -30.189 1.00 44.97 242 LEU A N 1
ATOM 1952 C CA . LEU A 1 242 ? -31.741 -38.760 -31.536 1.00 44.97 242 LEU A CA 1
ATOM 1953 C C . LEU A 1 242 ? -30.705 -39.498 -32.411 1.00 44.97 242 LEU A C 1
ATOM 1955 O O . LEU A 1 242 ? -30.612 -39.239 -33.612 1.00 44.97 242 LEU A O 1
ATOM 1959 N N . THR A 1 243 ? -29.921 -40.417 -31.845 1.00 47.53 243 THR A N 1
ATOM 1960 C CA . THR A 1 243 ? -29.029 -41.308 -32.605 1.00 47.53 243 THR A CA 1
ATOM 1961 C C . THR A 1 243 ? -29.735 -42.551 -33.151 1.00 47.53 243 THR A C 1
ATOM 1963 O O . THR A 1 243 ? -29.238 -43.126 -34.116 1.00 47.53 243 THR A O 1
ATOM 1966 N N . ALA A 1 244 ? -30.887 -42.952 -32.599 1.00 43.69 244 ALA A N 1
ATOM 1967 C CA . ALA A 1 244 ? -31.619 -44.136 -33.055 1.00 43.69 244 ALA A CA 1
ATOM 1968 C C . ALA A 1 244 ? -32.362 -43.884 -34.380 1.00 43.69 244 ALA A C 1
ATOM 1970 O O . ALA A 1 244 ? -32.226 -44.662 -35.323 1.00 43.69 244 ALA A O 1
ATOM 1971 N N . GLU A 1 245 ? -33.089 -42.767 -34.497 1.00 43.03 245 GLU A N 1
ATOM 1972 C CA . GLU A 1 245 ? -33.872 -42.453 -35.706 1.00 43.03 245 GLU A CA 1
ATOM 1973 C C . GLU A 1 245 ? -32.995 -42.216 -36.946 1.00 43.03 245 GLU A C 1
ATOM 1975 O O . GLU A 1 245 ? -33.382 -42.567 -38.063 1.00 43.03 245 GLU A O 1
ATOM 1980 N N . LYS A 1 246 ? -31.777 -41.685 -36.770 1.00 43.56 246 LYS A N 1
ATOM 1981 C CA . LYS A 1 246 ? -30.865 -41.402 -37.892 1.00 43.56 246 LYS A CA 1
ATOM 1982 C C . LYS A 1 246 ? -30.428 -42.647 -38.667 1.00 43.56 246 LYS A C 1
ATOM 1984 O O . LYS A 1 246 ? -30.251 -42.558 -39.876 1.00 43.56 246 LYS A O 1
ATOM 1989 N N . VAL A 1 247 ? -30.333 -43.808 -38.015 1.00 47.00 247 VAL A N 1
ATOM 1990 C CA . VAL A 1 247 ? -29.960 -45.079 -38.671 1.00 47.00 247 VAL A CA 1
ATOM 1991 C C . VAL A 1 247 ? -31.070 -45.591 -39.611 1.00 47.00 247 VAL A C 1
ATOM 1993 O O . VAL A 1 247 ? -30.804 -46.365 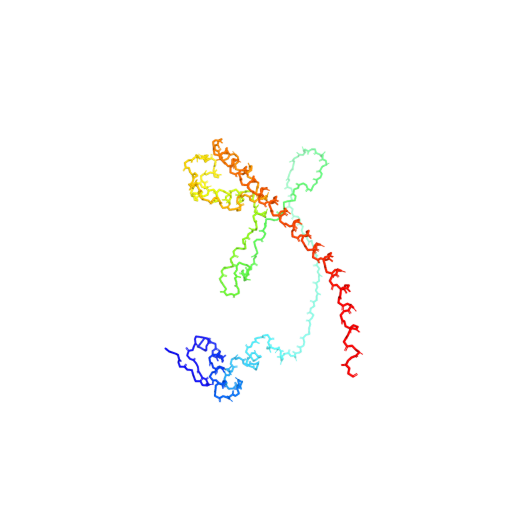-40.534 1.00 47.00 247 VAL A O 1
ATOM 1996 N N . SER A 1 248 ? -32.313 -45.128 -39.431 1.00 47.06 248 SER A N 1
ATOM 1997 C CA . SER A 1 248 ? -33.444 -45.504 -40.287 1.00 47.06 248 SER A CA 1
ATOM 1998 C C . SER A 1 248 ? -33.406 -44.807 -41.657 1.00 47.06 248 SER A C 1
ATOM 2000 O O . SER A 1 248 ? -33.634 -45.447 -42.684 1.00 47.06 248 SER A O 1
ATOM 2002 N N . PHE A 1 249 ? -33.059 -43.515 -41.699 1.00 44.94 249 PHE A N 1
ATOM 2003 C CA . PHE A 1 249 ? -33.165 -42.707 -42.923 1.00 44.94 249 PHE A CA 1
ATOM 2004 C C . PHE A 1 249 ? -32.106 -43.020 -43.991 1.00 44.94 249 PHE A C 1
ATOM 2006 O O . PHE A 1 249 ? -32.431 -43.020 -45.181 1.00 44.94 249 PHE A O 1
ATOM 2013 N N . ASP A 1 250 ? -30.863 -43.322 -43.607 1.00 47.22 250 ASP A N 1
ATOM 2014 C CA . ASP A 1 250 ? -29.790 -43.559 -44.587 1.00 47.22 250 ASP A CA 1
ATOM 2015 C C . ASP A 1 250 ? -29.984 -44.867 -45.384 1.00 47.22 250 ASP A C 1
ATOM 2017 O O . ASP A 1 250 ? -29.610 -44.946 -46.557 1.00 47.22 250 ASP A O 1
ATOM 2021 N N . ASN A 1 251 ? -30.676 -45.862 -44.813 1.00 46.16 251 ASN A N 1
ATOM 2022 C CA . ASN A 1 251 ? -30.993 -47.129 -45.490 1.00 46.16 251 ASN A CA 1
ATOM 2023 C C . ASN A 1 251 ? -31.978 -46.982 -46.667 1.00 46.16 251 ASN A C 1
ATOM 2025 O O . ASN A 1 251 ? -32.003 -47.833 -47.558 1.00 46.16 251 ASN A O 1
ATOM 2029 N N . LEU A 1 252 ? -32.769 -45.904 -46.719 1.00 46.59 252 LEU A N 1
ATOM 2030 C CA . LEU A 1 252 ? -33.696 -45.636 -47.828 1.00 46.59 252 LEU A CA 1
ATOM 2031 C C . LEU A 1 252 ? -33.025 -44.961 -49.036 1.00 46.59 252 LEU A C 1
ATOM 2033 O O . LEU A 1 252 ? -33.604 -44.937 -50.121 1.00 46.59 252 LEU A O 1
ATOM 2037 N N . ARG A 1 253 ? -31.799 -44.438 -48.889 1.00 44.75 253 ARG A N 1
ATOM 2038 C CA . ARG A 1 253 ? -31.134 -43.636 -49.933 1.00 44.75 253 ARG A CA 1
ATOM 2039 C C . ARG A 1 253 ? -30.289 -44.449 -50.924 1.00 44.75 253 ARG A C 1
ATOM 2041 O O . ARG A 1 253 ? -29.861 -43.905 -51.937 1.00 44.75 253 ARG A O 1
ATOM 2048 N N . LEU A 1 254 ? -30.078 -45.741 -50.661 1.00 48.97 254 LEU A N 1
ATOM 2049 C CA . LEU A 1 254 ? -29.209 -46.643 -51.438 1.00 48.97 254 LEU A CA 1
ATOM 2050 C C . LEU A 1 254 ? -29.954 -47.602 -52.393 1.00 48.97 254 LEU A C 1
ATOM 2052 O O . LEU A 1 254 ? -29.359 -48.552 -52.890 1.00 48.97 254 LEU A O 1
ATOM 2056 N N . LYS A 1 255 ? -31.246 -47.366 -52.672 1.00 48.06 255 LYS A N 1
ATOM 2057 C CA . LYS A 1 255 ? -32.053 -48.170 -53.622 1.00 48.06 255 LYS A CA 1
ATOM 2058 C C . LYS A 1 255 ? -32.558 -47.405 -54.857 1.00 48.06 255 LYS A C 1
ATOM 2060 O O . LYS A 1 255 ? -33.396 -47.925 -55.586 1.00 48.06 255 LYS A O 1
ATOM 2065 N N . LEU A 1 256 ? -32.073 -46.183 -55.090 1.00 46.53 256 LEU A N 1
ATOM 2066 C CA . LEU A 1 256 ? -32.469 -45.339 -56.227 1.00 46.53 256 LEU A CA 1
ATOM 2067 C C . LEU A 1 256 ? -31.264 -44.620 -56.858 1.00 46.53 256 LEU A C 1
ATOM 2069 O O . LEU A 1 256 ? -31.177 -43.389 -56.820 1.00 46.53 256 LEU A O 1
ATOM 2073 N N . LYS A 1 257 ? -30.340 -45.400 -57.429 1.00 38.97 257 LYS A N 1
ATOM 2074 C CA . LYS A 1 257 ? -29.440 -45.021 -58.530 1.00 38.97 257 LYS A CA 1
ATOM 2075 C C . LYS A 1 257 ? -28.771 -46.252 -59.132 1.00 38.97 257 LYS A C 1
ATOM 2077 O O . LYS A 1 257 ? -28.653 -47.245 -58.385 1.00 38.97 257 LYS A O 1
#

Radius of gyration: 40.76 Å; Cα contacts (8 Å, |Δi|>4): 124; chains: 1; bounding box: 97×66×113 Å

Secondary structure (DSSP, 8-state):
---B-SS-B-SHHHHHH----HHHHHHHHHTT--S--GGGS-GGGSHHHHHHH-GGG---------------------------------------TTTT--PPP-----S---SSSB-TTSSBPPPP---GGGS-HHHHHHHHHHHTT--HHHHHHHHTTS--B-TTT----SS---GGGG-TT--GGGGTTTB-HHHHHHHHHHHHHHHHHHHHHHHHHHHHHHHHHHHHHHHHHHTTTHHHHHHHHHTTTTS--

Mean predicted aligned error: 22.24 Å

pLDDT: mean 70.46, std 18.42, range [29.81, 95.5]

Solvent-accessible surface area (backbone atoms only — not comparable to full-atom values): 16946 Å² total; per-residue (Å²): 138,82,68,66,42,75,84,52,53,80,45,67,68,26,73,75,67,54,41,83,39,75,65,32,48,51,40,19,54,74,71,72,40,74,82,74,59,74,85,55,50,51,66,82,77,35,71,67,43,47,45,76,73,37,70,93,58,59,70,84,89,80,83,92,75,84,87,93,76,88,84,89,82,88,88,83,83,89,88,78,89,86,80,91,87,83,88,82,92,80,79,96,76,95,76,76,100,67,88,74,79,76,75,78,76,82,78,73,79,88,65,84,83,80,50,84,64,26,39,101,84,69,47,71,53,78,80,80,82,72,54,76,88,76,45,53,73,68,58,42,50,58,50,51,48,50,47,54,58,41,55,72,68,57,58,52,46,41,73,70,63,80,47,59,50,50,76,81,59,49,70,71,80,87,63,79,71,50,69,74,69,73,37,90,89,49,75,64,74,78,48,61,87,45,39,38,69,76,40,48,51,52,54,51,51,52,53,50,54,54,49,54,51,50,53,52,52,51,52,53,52,48,52,52,53,51,50,54,54,48,51,63,51,50,54,60,60,54,60,68,55,68,58,58,62,57,66,60,59,63,69,69,67,79,80,79,130

Sequence (257 aa):
MMSVSTTACQCAFYQSLSLPCRHLFASRKNFRLNLFLKELCPTRWTNEYYKKNFKAFQSTESKKSVKESENIFFISDENSNETEVNSSSINDILVDPVQHIQLPTVVKNKGRPKGSSLTAIGRFKAKTLLAYIEKKKIDKLKTMMKWLLLPNELIEVLMNNEYKIQLKDLTITGSTIGDSFMEVNVNIDLLKNYCTEEVWEKIAQWRFVVNKLFFVIAAVAGTILIASKYQKHRERSIGSTLTAEKVSFDNLRLKLK

Foldseek 3Di:
DWDEDLQATPDPVCVVQVAQDPSNLVNCVVVVHDSDDPVSHPPCPDPVNCCVPPVVNVPPPDDPDDDDDDDDDDDDDDDDDDDDDDDDDDDDDDDDPPPDPDDPDPPDPPDDPPDPQADPVRHGDDDPDDDLLPDDLLVVQLVLCVLLVADNVVSVCLVVVVAADDPVRRPCPPDDSDVVNLDPSRPPVSNVSRHDPVRVVVVVVVNVVVVVVVVVVVVVVVVVVVVVVVVVVVVVVVVVVVVVVVVVPVVVVPPDD

Organism: Cotesia congregata (NCBI:txid51543)